Protein AF-A0ABD5RM15-F1 (afdb_monomer)

Nearest PDB structures (foldseek):
  8dt0-assembly2_B  TM=2.861E-01  e=4.313E+00  synthetic construct

pLDDT: mean 81.37, std 19.87, range [34.97, 98.38]

Mean predicted aligned error: 10.85 Å

Solvent-accessible surface area (backbone atoms only — not comparable to full-atom values): 10659 Å² total; per-residue (Å²): 139,88,80,87,79,80,81,80,77,78,72,73,65,77,71,84,69,69,77,78,75,53,67,76,65,84,48,64,54,32,49,52,53,50,48,52,53,48,51,54,49,49,65,66,28,46,66,57,48,24,54,50,50,15,62,77,67,74,47,56,45,67,59,42,45,49,53,52,51,54,51,51,52,50,52,51,51,53,49,51,52,51,51,51,51,51,52,37,27,45,74,64,53,70,93,62,83,74,78,82,68,84,77,75,89,63,67,80,81,63,44,62,59,52,28,50,51,42,22,50,54,18,40,51,50,16,62,72,28,40,65,59,22,50,52,40,59,45,60,42,46,58,36,65,77,50,81,36,78,87,78,59,59,64,68,50,50,50,46,28,50,51,20,54,52,22,37,52,48,10,34,53,23,44,20,48,52,54,48,53,52,51,42,55,64,72,73,110

Structure (mmCIF, N/CA/C/O backbone):
data_AF-A0ABD5RM15-F1
#
_entry.id   AF-A0ABD5RM15-F1
#
loop_
_atom_site.group_PDB
_atom_site.id
_atom_site.type_symbol
_atom_site.label_atom_id
_atom_site.label_alt_id
_atom_site.label_comp_id
_atom_site.label_asym_id
_atom_site.label_entity_id
_atom_site.label_seq_id
_atom_site.pdbx_PDB_ins_code
_atom_site.Cartn_x
_atom_site.Cartn_y
_atom_site.Cartn_z
_atom_site.occupancy
_atom_site.B_iso_or_equiv
_atom_site.auth_seq_id
_atom_site.auth_comp_id
_atom_site.auth_asym_id
_atom_site.auth_atom_id
_atom_site.pdbx_PDB_model_num
ATOM 1 N N . MET A 1 1 ? 66.263 -33.902 -18.380 1.00 39.81 1 MET A N 1
ATOM 2 C CA . MET A 1 1 ? 66.044 -32.845 -19.388 1.00 39.81 1 MET A CA 1
ATOM 3 C C . MET A 1 1 ? 64.570 -32.514 -19.379 1.00 39.81 1 MET A C 1
ATOM 5 O O . MET A 1 1 ? 63.750 -33.357 -19.712 1.00 39.81 1 MET A O 1
ATOM 9 N N . SER A 1 2 ? 64.274 -31.339 -18.843 1.00 37.41 2 SER A N 1
ATOM 10 C CA . SER A 1 2 ? 62.945 -30.809 -18.571 1.00 37.41 2 SER A CA 1
ATOM 11 C C . SER A 1 2 ? 62.381 -30.121 -19.810 1.00 37.41 2 SER A C 1
ATOM 13 O O . SER A 1 2 ? 63.119 -29.412 -20.487 1.00 37.41 2 SER A O 1
ATOM 15 N N . ALA A 1 3 ? 61.078 -30.248 -20.042 1.00 38.16 3 ALA A N 1
ATOM 16 C CA . ALA A 1 3 ? 60.304 -29.241 -20.761 1.00 38.16 3 ALA A CA 1
ATOM 17 C C . ALA A 1 3 ? 58.845 -29.307 -20.294 1.00 38.16 3 ALA A C 1
ATOM 19 O O . ALA A 1 3 ? 58.037 -30.090 -20.785 1.00 38.16 3 ALA A O 1
ATOM 20 N N . HIS A 1 4 ? 58.547 -28.480 -19.292 1.00 40.62 4 HIS A N 1
ATOM 21 C CA . HIS A 1 4 ? 57.205 -28.011 -18.988 1.00 40.62 4 HIS A CA 1
ATOM 22 C C . HIS A 1 4 ? 56.692 -27.192 -20.177 1.00 40.62 4 HIS A C 1
ATOM 24 O O . HIS A 1 4 ? 57.286 -26.171 -20.513 1.00 40.62 4 HIS A O 1
ATOM 30 N N . ALA A 1 5 ? 55.570 -27.593 -20.767 1.00 46.00 5 ALA A N 1
ATOM 31 C CA . ALA A 1 5 ? 54.744 -26.702 -21.572 1.00 46.00 5 ALA A CA 1
ATOM 32 C C . ALA A 1 5 ? 53.448 -26.475 -20.794 1.00 46.00 5 ALA A C 1
ATOM 34 O O . ALA A 1 5 ? 52.523 -27.285 -20.828 1.00 46.00 5 ALA A O 1
ATOM 35 N N . GLY A 1 6 ? 53.450 -25.403 -20.001 1.00 34.97 6 GLY A N 1
ATOM 36 C CA . GLY A 1 6 ? 52.277 -24.914 -19.296 1.00 34.97 6 GLY A CA 1
ATOM 37 C C . GLY A 1 6 ? 51.206 -24.530 -20.306 1.00 34.97 6 GLY A C 1
ATOM 38 O O . GLY A 1 6 ? 51.392 -23.621 -21.113 1.00 34.97 6 GLY A O 1
ATOM 39 N N . HIS A 1 7 ? 50.086 -25.241 -20.258 1.00 38.50 7 HIS A N 1
ATOM 40 C CA . HIS A 1 7 ? 48.876 -24.861 -20.958 1.00 38.50 7 HIS A CA 1
ATOM 41 C C . HIS A 1 7 ? 48.302 -23.646 -20.221 1.00 38.50 7 HIS A C 1
ATOM 43 O O . HIS A 1 7 ? 47.618 -23.777 -19.207 1.00 38.50 7 HIS A O 1
ATOM 49 N N . GLY A 1 8 ? 48.676 -22.454 -20.688 1.00 37.12 8 GLY A N 1
ATOM 50 C CA . GLY A 1 8 ? 48.069 -21.197 -20.280 1.00 37.12 8 GLY A CA 1
ATOM 51 C C . GLY A 1 8 ? 46.605 -21.200 -20.691 1.00 37.12 8 GLY A C 1
ATOM 52 O O . GLY A 1 8 ? 46.261 -20.819 -21.806 1.00 37.12 8 GLY A O 1
ATOM 53 N N . LEU A 1 9 ? 45.743 -21.674 -19.794 1.00 41.94 9 LEU A N 1
ATOM 54 C CA . LEU A 1 9 ? 44.336 -21.323 -19.802 1.00 41.94 9 LEU A CA 1
ATOM 55 C C . LEU A 1 9 ? 44.264 -19.858 -19.376 1.00 41.94 9 LEU A C 1
ATOM 57 O O . LEU A 1 9 ? 44.064 -19.548 -18.202 1.00 41.94 9 LEU A O 1
ATOM 61 N N . ASP A 1 10 ? 44.426 -18.963 -20.350 1.00 41.53 10 ASP A N 1
ATOM 62 C CA . ASP A 1 10 ? 43.883 -17.612 -20.280 1.00 41.53 10 ASP A CA 1
ATOM 63 C C . ASP A 1 10 ? 42.359 -17.745 -20.248 1.00 41.53 10 ASP A C 1
ATOM 65 O O . ASP A 1 10 ? 41.638 -17.515 -21.223 1.00 41.53 10 ASP A O 1
ATOM 69 N N . ALA A 1 11 ? 41.852 -18.140 -19.082 1.00 44.19 11 ALA A N 1
ATOM 70 C CA . ALA A 1 11 ? 40.529 -17.777 -18.651 1.00 44.19 11 ALA A CA 1
ATOM 71 C C . ALA A 1 11 ? 40.532 -16.249 -18.585 1.00 44.19 11 ALA A C 1
ATOM 73 O O . ALA A 1 11 ? 40.787 -15.649 -17.541 1.00 44.19 11 ALA A O 1
ATOM 74 N N . ARG A 1 12 ? 40.240 -15.609 -19.722 1.00 38.56 12 ARG A N 1
ATOM 75 C CA . ARG A 1 12 ? 39.579 -14.312 -19.708 1.00 38.56 12 ARG A CA 1
ATOM 76 C C . ARG A 1 12 ? 38.306 -14.528 -18.906 1.00 38.56 12 ARG A C 1
ATOM 78 O O . ARG A 1 12 ? 37.270 -14.910 -19.444 1.00 38.56 12 ARG A O 1
ATOM 85 N N . GLN A 1 13 ? 38.415 -14.314 -17.596 1.00 39.31 13 GLN A N 1
ATOM 86 C CA . GLN A 1 13 ? 37.298 -13.876 -16.791 1.00 39.31 13 GLN A CA 1
ATOM 87 C C . GLN A 1 13 ? 36.609 -12.802 -17.632 1.00 39.31 13 GLN A C 1
ATOM 89 O O . GLN A 1 13 ? 37.291 -11.855 -18.044 1.00 39.31 13 GLN A O 1
ATOM 94 N N . PRO A 1 14 ? 35.314 -12.940 -17.957 1.00 38.84 14 PRO A N 1
ATOM 95 C CA . PRO A 1 14 ? 34.570 -11.782 -18.390 1.00 38.84 14 PRO A CA 1
ATOM 96 C C . PRO A 1 14 ? 34.727 -10.798 -17.240 1.00 38.84 14 PRO A C 1
ATOM 98 O O . PRO A 1 14 ? 34.191 -11.000 -16.149 1.00 38.84 14 PRO A O 1
ATOM 101 N N . THR A 1 15 ? 35.565 -9.784 -17.453 1.00 38.19 15 THR A N 1
ATOM 102 C CA . THR A 1 15 ? 35.575 -8.605 -16.613 1.00 38.19 15 THR A CA 1
ATOM 103 C C . THR A 1 15 ? 34.115 -8.229 -16.492 1.00 38.19 15 THR A C 1
ATOM 105 O O . THR A 1 15 ? 33.405 -8.142 -17.500 1.00 38.19 15 THR A O 1
ATOM 108 N N . ALA A 1 16 ? 33.645 -8.147 -15.249 1.00 37.53 16 ALA A N 1
ATOM 109 C CA . ALA A 1 16 ? 32.347 -7.611 -14.907 1.00 37.53 16 ALA A CA 1
ATOM 110 C C . ALA A 1 16 ? 32.314 -6.179 -15.450 1.00 37.53 16 ALA A C 1
ATOM 112 O O . ALA A 1 16 ? 32.645 -5.214 -14.766 1.00 37.53 16 ALA A O 1
ATOM 113 N N . THR A 1 17 ? 32.028 -6.067 -16.742 1.00 38.41 17 THR A N 1
ATOM 114 C CA . THR A 1 17 ? 31.777 -4.830 -17.444 1.00 38.41 17 THR A CA 1
ATOM 115 C C . THR A 1 17 ? 30.568 -4.270 -16.733 1.00 38.41 17 THR A C 1
ATOM 117 O O . THR A 1 17 ? 29.529 -4.926 -16.628 1.00 38.41 17 THR A O 1
ATOM 120 N N . GLY A 1 18 ? 30.805 -3.132 -16.076 1.00 36.44 18 GLY A N 1
ATOM 121 C CA . GLY A 1 18 ? 29.869 -2.508 -15.162 1.00 36.44 18 GLY A CA 1
ATOM 122 C C . GLY A 1 18 ? 28.475 -2.541 -15.756 1.00 36.44 18 GLY A C 1
ATOM 123 O O . GLY A 1 18 ? 28.306 -2.201 -16.927 1.00 36.44 18 GLY A O 1
ATOM 124 N N . GLY A 1 19 ? 27.509 -3.010 -14.960 1.00 38.97 19 G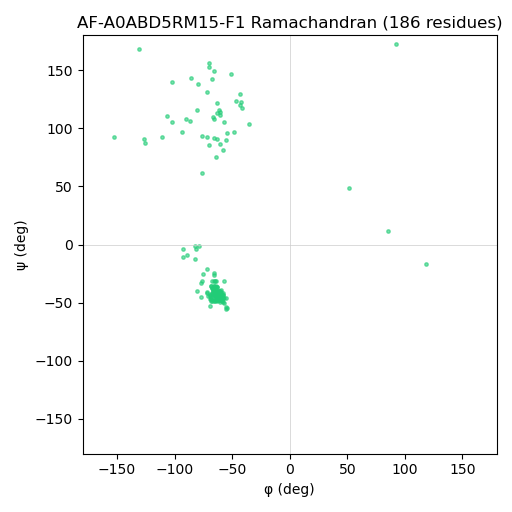LY A N 1
ATOM 125 C CA . GLY A 1 19 ? 26.114 -3.061 -15.373 1.00 38.97 19 GLY A CA 1
ATOM 126 C C . GLY A 1 19 ? 25.774 -1.756 -16.075 1.00 38.97 19 GLY A C 1
ATOM 127 O O . GLY A 1 19 ? 25.993 -0.692 -15.498 1.00 38.97 19 GLY A O 1
ATOM 128 N N . GLU A 1 2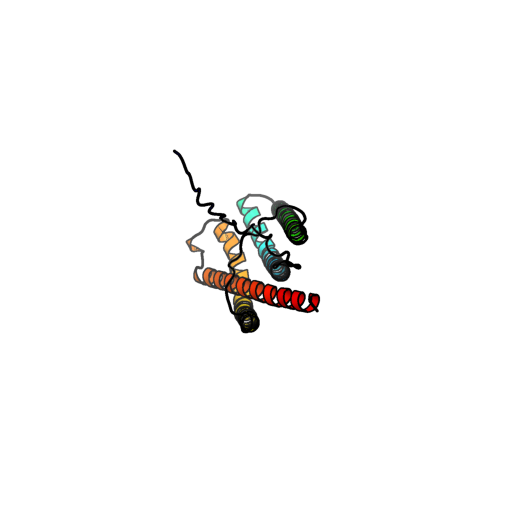0 ? 25.373 -1.862 -17.344 1.00 52.12 20 GLU A N 1
ATOM 129 C CA . GLU A 1 20 ? 25.152 -0.719 -18.225 1.00 52.12 20 GLU A CA 1
ATOM 130 C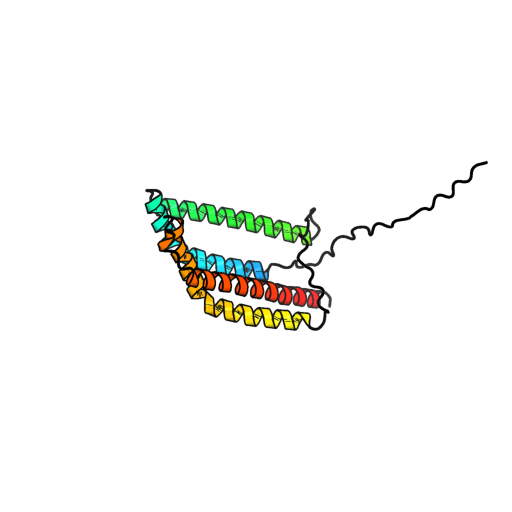 C . GLU A 1 20 ? 24.441 0.391 -17.453 1.00 52.12 20 GLU A C 1
ATOM 132 O O . GLU A 1 20 ? 23.339 0.194 -16.929 1.00 52.12 20 GLU A O 1
ATOM 137 N N . ARG A 1 21 ? 25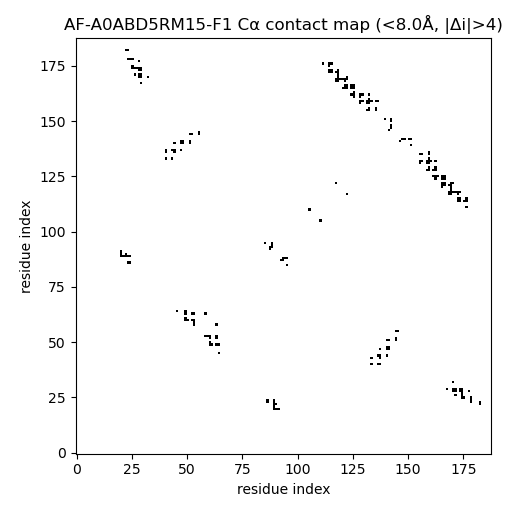.114 1.537 -17.328 1.00 56.31 21 ARG A N 1
ATOM 138 C CA . ARG A 1 21 ? 24.586 2.722 -16.656 1.00 56.31 21 ARG A CA 1
ATOM 139 C C . ARG A 1 21 ? 23.402 3.221 -17.482 1.00 56.31 21 ARG A C 1
ATOM 141 O O . ARG A 1 21 ? 23.582 3.947 -18.451 1.00 56.31 21 ARG A O 1
ATOM 148 N N . ARG A 1 22 ? 22.196 2.756 -17.157 1.00 61.72 22 ARG A N 1
ATOM 149 C CA . ARG A 1 22 ? 20.959 3.123 -17.856 1.00 61.72 22 ARG A CA 1
ATOM 150 C C . ARG A 1 22 ? 20.209 4.153 -17.026 1.00 61.72 22 ARG A C 1
ATOM 152 O O . ARG A 1 22 ? 19.612 3.816 -16.005 1.00 61.72 22 ARG A O 1
ATOM 159 N N . PHE A 1 23 ? 20.253 5.397 -17.487 1.00 60.91 23 PHE A N 1
ATOM 160 C CA . PHE A 1 23 ? 19.500 6.511 -16.927 1.00 60.91 23 PHE A CA 1
ATOM 161 C C . PHE A 1 23 ? 18.271 6.811 -17.806 1.00 60.91 23 PHE A C 1
ATOM 163 O O . PHE A 1 23 ? 18.397 6.751 -19.029 1.00 60.91 23 PHE A O 1
ATOM 170 N N . PRO A 1 24 ? 17.100 7.129 -17.224 1.00 62.22 24 PRO A N 1
ATOM 171 C CA . PRO A 1 24 ? 16.769 7.042 -15.799 1.00 62.22 24 PRO A CA 1
ATOM 172 C C . PRO A 1 24 ? 16.650 5.586 -15.322 1.00 62.22 24 PRO A C 1
ATOM 174 O O . PRO A 1 24 ? 16.415 4.672 -16.118 1.00 62.22 24 PRO A O 1
ATOM 177 N N . ALA A 1 25 ? 16.844 5.350 -14.021 1.00 73.69 25 ALA A N 1
ATOM 178 C CA . ALA A 1 25 ? 16.619 4.037 -13.414 1.00 73.69 2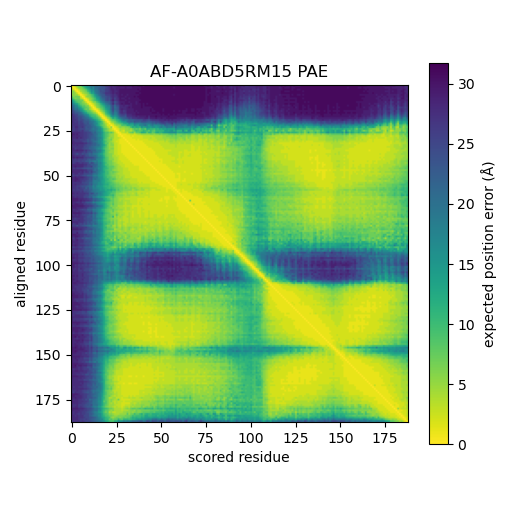5 ALA A CA 1
ATOM 179 C C . ALA A 1 25 ? 15.115 3.700 -13.371 1.00 73.69 25 ALA A C 1
ATOM 181 O O . ALA A 1 25 ? 14.285 4.603 -13.297 1.00 73.69 25 ALA A O 1
ATOM 182 N N . TYR A 1 26 ? 14.768 2.408 -13.391 1.00 74.00 26 TYR A N 1
ATOM 183 C CA . TYR A 1 26 ? 13.387 1.964 -13.142 1.00 74.00 26 TYR A CA 1
ATOM 184 C C . TYR A 1 26 ? 12.967 2.272 -11.697 1.00 74.00 26 TYR A C 1
ATOM 186 O O . TYR A 1 26 ? 13.802 2.225 -10.788 1.00 74.00 26 TYR A O 1
ATOM 194 N N . GLY A 1 27 ? 11.679 2.527 -11.482 1.00 76.50 27 GLY A N 1
ATOM 195 C CA . GLY A 1 27 ? 11.067 2.786 -10.182 1.00 76.50 27 GLY A CA 1
ATOM 196 C C . GLY A 1 27 ? 10.406 4.156 -9.954 1.00 76.50 27 GLY A C 1
ATOM 197 O O . GLY A 1 27 ? 9.647 4.230 -8.990 1.00 76.50 27 GLY A O 1
ATOM 198 N N . PRO A 1 28 ? 10.632 5.240 -10.731 1.00 82.25 28 PRO A N 1
ATOM 199 C CA . PRO A 1 28 ? 9.980 6.523 -10.464 1.00 82.25 28 PRO A CA 1
ATOM 200 C C . PRO A 1 28 ? 8.449 6.469 -10.499 1.00 82.25 28 PRO A C 1
ATOM 202 O O . PRO A 1 28 ? 7.804 7.025 -9.612 1.00 82.25 28 PRO A O 1
ATOM 205 N N . VAL A 1 29 ? 7.860 5.793 -11.490 1.00 84.19 29 VAL A N 1
ATOM 206 C CA . VAL A 1 29 ? 6.395 5.725 -11.635 1.00 84.19 29 VAL A CA 1
ATOM 207 C C . VAL A 1 29 ? 5.805 4.858 -10.532 1.00 84.19 29 VAL A C 1
ATOM 209 O O . VAL A 1 29 ? 4.836 5.249 -9.884 1.00 84.19 29 VAL A O 1
ATOM 212 N N . ASP A 1 30 ? 6.440 3.715 -10.276 1.00 83.56 30 ASP A N 1
ATOM 213 C CA . ASP A 1 30 ? 6.075 2.808 -9.188 1.00 83.56 30 ASP A CA 1
ATOM 214 C C . ASP A 1 30 ? 6.126 3.515 -7.821 1.00 83.56 30 ASP A C 1
ATOM 216 O O . ASP A 1 30 ? 5.204 3.394 -7.018 1.00 83.56 30 ASP A O 1
ATOM 220 N N . ALA A 1 31 ? 7.147 4.347 -7.584 1.00 86.12 31 ALA A N 1
ATOM 221 C CA . ALA A 1 31 ? 7.278 5.127 -6.356 1.00 86.12 31 ALA A CA 1
ATOM 222 C C . ALA A 1 31 ? 6.168 6.176 -6.196 1.00 86.12 31 ALA A C 1
ATOM 224 O O . ALA A 1 31 ? 5.632 6.326 -5.098 1.00 86.12 31 ALA A O 1
ATOM 225 N N . VAL A 1 32 ? 5.805 6.889 -7.268 1.00 90.06 32 VAL A N 1
ATOM 226 C CA . VAL A 1 32 ? 4.717 7.881 -7.228 1.00 90.06 32 VAL A CA 1
ATOM 227 C C . VAL A 1 32 ? 3.380 7.199 -6.956 1.00 90.06 32 VAL A C 1
ATOM 229 O O . VAL A 1 32 ? 2.657 7.615 -6.053 1.00 90.06 32 VAL A O 1
ATOM 232 N N . LEU A 1 33 ? 3.062 6.129 -7.690 1.00 91.56 33 LEU A N 1
ATOM 233 C CA . LEU A 1 33 ? 1.819 5.385 -7.491 1.00 91.56 33 LEU A CA 1
ATOM 234 C C . LEU A 1 33 ? 1.754 4.775 -6.088 1.00 91.56 33 LEU A C 1
ATOM 236 O O . LEU A 1 33 ? 0.736 4.904 -5.409 1.00 91.56 33 LEU A O 1
ATOM 240 N N . GLY A 1 34 ? 2.846 4.161 -5.629 1.00 92.06 34 GLY A N 1
ATOM 241 C CA . GLY A 1 34 ? 2.951 3.610 -4.281 1.00 92.06 34 GLY A CA 1
ATOM 242 C C . GLY A 1 34 ? 2.770 4.675 -3.198 1.00 92.06 34 GLY A C 1
ATOM 243 O O . GLY A 1 34 ? 2.063 4.432 -2.223 1.00 92.06 34 GLY A O 1
ATOM 244 N N . TYR A 1 35 ? 3.333 5.873 -3.386 1.00 91.19 35 TYR A N 1
ATOM 245 C CA . TYR A 1 35 ? 3.132 6.996 -2.467 1.00 91.19 35 TYR A CA 1
ATOM 246 C C . TYR A 1 35 ? 1.672 7.459 -2.427 1.00 91.19 35 TYR A C 1
ATOM 248 O O . TYR A 1 35 ? 1.140 7.693 -1.345 1.00 91.19 35 TYR A O 1
ATOM 256 N N . VAL A 1 36 ? 1.003 7.558 -3.580 1.00 95.44 36 VAL A N 1
ATOM 257 C CA . VAL A 1 36 ? -0.423 7.920 -3.642 1.00 95.44 36 VAL A CA 1
ATOM 258 C C . VAL A 1 36 ? -1.277 6.886 -2.908 1.00 95.44 36 VAL A C 1
ATOM 260 O O . VAL A 1 36 ? -2.104 7.260 -2.077 1.00 95.44 36 VAL A O 1
ATOM 263 N N . LEU A 1 37 ? -1.049 5.593 -3.157 1.00 95.94 37 LEU A N 1
ATOM 264 C CA . LEU A 1 37 ? -1.754 4.517 -2.458 1.00 95.94 37 LEU A CA 1
ATOM 265 C C . LEU A 1 37 ? -1.521 4.592 -0.944 1.00 95.94 37 LEU A C 1
ATOM 267 O O . LEU A 1 37 ? -2.472 4.565 -0.164 1.00 95.94 37 LEU A O 1
ATOM 271 N N . PHE A 1 38 ? -0.260 4.735 -0.535 1.00 94.50 38 PHE A N 1
ATOM 272 C CA . PHE A 1 38 ? 0.120 4.888 0.864 1.00 94.50 38 PHE A CA 1
ATOM 273 C C . PHE A 1 38 ? -0.576 6.083 1.515 1.00 94.50 38 PHE A C 1
ATOM 275 O O . PHE A 1 38 ? -1.137 5.939 2.598 1.00 94.50 38 PHE A O 1
ATOM 282 N N . TYR A 1 39 ? -0.589 7.237 0.846 1.00 94.94 39 TYR A N 1
ATOM 283 C CA . TYR A 1 39 ? -1.262 8.436 1.331 1.00 94.94 39 TYR A CA 1
ATOM 284 C C . TYR A 1 39 ? -2.745 8.164 1.594 1.00 94.94 39 TYR A C 1
ATOM 286 O O . TYR A 1 39 ? -3.219 8.419 2.699 1.00 94.94 39 TYR A O 1
ATOM 294 N N . VAL A 1 40 ? -3.459 7.570 0.632 1.00 97.00 40 VAL A N 1
ATOM 295 C CA . VAL A 1 40 ? -4.891 7.275 0.793 1.00 97.00 40 VAL A CA 1
ATOM 296 C C . VAL A 1 40 ? -5.144 6.298 1.943 1.00 97.00 40 VAL A C 1
ATOM 298 O O . VAL A 1 40 ? -6.022 6.549 2.774 1.00 97.00 40 VAL A O 1
ATOM 301 N N . VAL A 1 41 ? -4.364 5.215 2.026 1.00 96.38 41 VAL A N 1
ATOM 302 C CA . VAL A 1 41 ? -4.486 4.223 3.104 1.00 96.38 41 VAL A CA 1
ATOM 303 C C . VAL A 1 41 ? -4.225 4.873 4.459 1.00 96.38 41 VAL A C 1
ATOM 305 O O . VAL A 1 41 ? -5.039 4.723 5.363 1.00 96.38 41 VAL A O 1
ATOM 308 N N . VAL A 1 42 ? -3.147 5.649 4.605 1.00 96.25 42 VAL A N 1
ATOM 309 C CA . VAL A 1 42 ? -2.814 6.343 5.859 1.00 96.25 42 VAL A CA 1
ATOM 310 C C . VAL A 1 42 ? -3.912 7.327 6.246 1.00 96.25 42 VAL A C 1
ATOM 312 O O . VAL A 1 42 ? -4.341 7.328 7.400 1.00 96.25 42 VAL A O 1
ATOM 315 N N . THR A 1 43 ? -4.411 8.136 5.309 1.00 97.00 43 THR A N 1
ATOM 316 C CA . THR A 1 43 ? -5.488 9.095 5.584 1.00 97.00 43 THR A CA 1
ATOM 317 C C . THR A 1 43 ? -6.738 8.402 6.119 1.00 97.00 43 THR A C 1
ATOM 319 O O . THR A 1 43 ? -7.317 8.868 7.099 1.00 97.00 43 THR A O 1
ATOM 322 N N . ARG A 1 44 ? -7.130 7.268 5.531 1.00 97.19 44 ARG A N 1
ATOM 323 C CA . ARG A 1 44 ? -8.313 6.508 5.965 1.00 97.19 44 ARG A CA 1
ATOM 324 C C . ARG A 1 44 ? -8.074 5.687 7.235 1.00 97.19 44 ARG A C 1
ATOM 326 O O . ARG A 1 44 ? -8.979 5.554 8.051 1.00 97.19 44 ARG A O 1
ATOM 333 N N . ALA A 1 45 ? -6.862 5.178 7.434 1.00 97.12 45 ALA A N 1
ATOM 334 C CA . ALA A 1 45 ? -6.484 4.383 8.599 1.00 97.12 45 ALA A CA 1
ATOM 335 C C . ALA A 1 45 ? -6.263 5.225 9.861 1.00 97.12 45 ALA A C 1
ATOM 337 O O . ALA A 1 45 ? -6.520 4.744 10.963 1.00 97.12 45 ALA A O 1
ATOM 338 N N . THR A 1 46 ? -5.796 6.471 9.729 1.00 96.38 46 THR A N 1
ATOM 339 C CA . THR A 1 46 ? -5.380 7.308 10.871 1.00 96.38 46 THR A CA 1
ATOM 340 C C . THR A 1 46 ? -6.468 7.476 11.944 1.00 96.38 46 THR A C 1
ATOM 342 O O . THR A 1 46 ? -6.146 7.294 13.123 1.00 96.38 46 THR A O 1
ATOM 345 N N . PRO A 1 47 ? -7.746 7.769 11.619 1.00 96.94 47 PRO A N 1
ATOM 346 C CA . PRO A 1 47 ? -8.795 7.886 12.634 1.00 96.94 47 PRO A CA 1
ATOM 347 C C . PRO A 1 47 ? -8.986 6.596 13.444 1.00 96.94 47 PRO A C 1
ATOM 349 O O . PRO A 1 47 ? -9.040 6.640 14.672 1.00 96.94 47 PRO A O 1
ATOM 352 N N . THR A 1 48 ? -9.018 5.445 12.767 1.00 97.19 48 THR A N 1
ATOM 353 C CA . THR A 1 48 ? -9.179 4.127 13.397 1.00 97.19 48 THR A CA 1
ATOM 354 C C . THR A 1 48 ? -7.947 3.749 14.213 1.00 97.19 48 THR A C 1
ATOM 356 O O . THR A 1 48 ? -8.071 3.392 15.382 1.00 97.19 48 THR A O 1
ATOM 359 N N . ALA A 1 49 ? -6.748 3.893 13.641 1.00 95.88 49 ALA A N 1
ATOM 360 C CA . ALA A 1 49 ? -5.485 3.590 14.309 1.00 95.88 49 ALA A CA 1
ATOM 361 C C . ALA A 1 49 ? -5.307 4.408 15.587 1.00 95.88 49 ALA A C 1
ATOM 363 O O . ALA A 1 49 ? -5.029 3.845 16.642 1.00 95.88 49 ALA A O 1
ATOM 364 N N . THR A 1 50 ? -5.510 5.725 15.516 1.00 97.19 50 THR A N 1
ATOM 365 C CA . THR A 1 50 ? -5.355 6.598 16.687 1.00 97.19 50 THR A CA 1
ATOM 366 C C . THR A 1 50 ? -6.394 6.309 17.762 1.00 97.19 50 THR A C 1
ATOM 368 O O . THR A 1 50 ? -6.055 6.366 18.939 1.00 97.19 50 THR A O 1
ATOM 371 N N . ALA A 1 51 ? -7.631 5.966 17.391 1.00 97.06 51 ALA A N 1
ATOM 372 C CA . ALA A 1 51 ? -8.666 5.596 18.350 1.00 97.06 51 ALA A CA 1
ATOM 373 C C . ALA A 1 51 ? -8.359 4.268 19.058 1.00 97.06 51 ALA A C 1
ATOM 375 O O . ALA A 1 51 ? -8.422 4.214 20.283 1.00 97.06 51 ALA A O 1
ATOM 376 N N . VAL A 1 52 ? -8.007 3.225 18.301 1.00 96.62 52 VAL A N 1
ATOM 377 C CA . VAL A 1 52 ? -7.739 1.880 18.835 1.00 96.62 52 VAL A CA 1
ATOM 378 C C . VAL A 1 52 ? -6.463 1.859 19.671 1.00 96.62 52 VAL A C 1
ATOM 380 O O . VAL A 1 52 ? -6.466 1.333 20.778 1.00 96.62 52 VAL A O 1
ATOM 383 N N . LEU A 1 53 ? -5.373 2.445 19.174 1.00 95.06 53 LEU A N 1
ATOM 384 C CA . LEU A 1 53 ? -4.097 2.450 19.892 1.00 95.06 53 LEU A CA 1
ATOM 385 C C . LEU A 1 53 ? -4.152 3.305 21.159 1.00 95.06 53 LEU A C 1
ATOM 387 O O . LEU A 1 53 ? -3.540 2.930 22.149 1.00 95.06 53 LEU A O 1
ATOM 391 N N . ALA A 1 54 ? -4.878 4.427 21.147 1.00 96.94 54 ALA A N 1
ATOM 392 C CA . ALA A 1 54 ? -5.056 5.246 22.347 1.00 96.94 54 ALA A CA 1
ATOM 393 C C . ALA A 1 54 ? -5.754 4.466 23.464 1.00 96.94 54 ALA A C 1
ATOM 395 O O . ALA A 1 54 ? -5.354 4.568 24.617 1.00 96.94 54 ALA A O 1
ATOM 396 N N . ASP A 1 55 ? -6.756 3.666 23.101 1.00 96.50 55 ASP A N 1
ATOM 397 C CA . ASP A 1 55 ? -7.477 2.804 24.032 1.00 96.50 55 ASP A CA 1
ATOM 398 C C . ASP A 1 55 ? -6.602 1.649 24.549 1.00 96.50 55 ASP A C 1
ATOM 400 O O . ASP A 1 55 ? -6.506 1.444 25.753 1.00 96.50 55 ASP A O 1
ATOM 404 N N . VAL A 1 56 ? -5.891 0.945 23.661 1.00 95.44 56 VAL A N 1
ATOM 405 C CA . VAL A 1 56 ? -5.024 -0.188 24.044 1.00 95.44 56 VAL A CA 1
ATOM 406 C C . VAL A 1 56 ? -3.837 0.247 24.911 1.00 95.44 56 VAL A C 1
ATOM 408 O O . VAL A 1 56 ? -3.411 -0.500 25.788 1.00 95.44 56 VAL A O 1
ATOM 411 N N . LEU A 1 57 ? -3.282 1.433 24.657 1.00 94.44 57 LEU A N 1
ATOM 412 C CA . LEU A 1 57 ? -2.116 1.958 25.373 1.00 94.44 57 LEU A CA 1
ATOM 413 C C . LEU A 1 57 ? -2.484 2.834 26.580 1.00 94.44 57 LEU A C 1
ATOM 415 O O . LEU A 1 57 ? -1.574 3.274 27.277 1.00 94.44 57 LEU A O 1
ATOM 419 N N . ASP A 1 58 ? -3.774 3.101 26.807 1.00 96.31 58 ASP A N 1
ATOM 420 C CA . ASP A 1 58 ? -4.287 4.018 27.836 1.00 96.31 58 ASP A CA 1
ATOM 421 C C . ASP A 1 58 ? -3.623 5.413 27.795 1.00 96.31 58 ASP A C 1
ATOM 423 O O . ASP A 1 58 ? -3.142 5.962 28.787 1.00 96.31 58 ASP A O 1
ATOM 427 N N . VAL A 1 59 ? -3.551 5.998 26.594 1.00 97.00 59 VAL A N 1
ATOM 428 C CA . VAL A 1 59 ? -2.971 7.333 26.355 1.00 97.00 59 VAL A CA 1
ATOM 429 C C . VAL A 1 59 ? -3.900 8.209 25.518 1.00 97.00 59 VAL A C 1
ATOM 431 O O . VAL A 1 59 ? -4.863 7.754 24.905 1.00 97.00 59 VAL A O 1
ATOM 434 N N . SER A 1 60 ? -3.605 9.507 25.435 1.00 96.50 60 SER A N 1
ATOM 435 C CA . SER A 1 60 ? -4.392 10.417 24.603 1.00 96.50 60 SER A CA 1
ATOM 436 C C . SER A 1 60 ? -4.230 10.123 23.102 1.00 96.50 60 SER A C 1
ATOM 438 O O . SER A 1 60 ? -3.133 9.865 22.601 1.00 96.50 60 SER A O 1
ATOM 440 N N . ARG A 1 61 ? -5.323 10.259 22.334 1.00 95.62 61 ARG A N 1
ATOM 441 C CA . ARG A 1 61 ? -5.301 10.132 20.859 1.00 95.62 61 ARG A CA 1
ATOM 442 C C . ARG A 1 61 ? -4.326 11.100 20.191 1.00 95.62 61 ARG A C 1
ATOM 444 O O . ARG A 1 61 ? -3.757 10.768 19.156 1.00 95.62 61 ARG A O 1
ATOM 451 N N . SER A 1 62 ? -4.123 12.284 20.773 1.00 95.88 62 SER A N 1
ATOM 452 C CA . SER A 1 62 ? -3.167 13.270 20.264 1.00 95.88 62 SER A CA 1
ATOM 453 C C . SER A 1 62 ? -1.723 12.796 20.402 1.00 95.88 62 SER A C 1
ATOM 455 O O . SER A 1 62 ? -0.941 13.014 19.480 1.00 95.88 62 SER A O 1
ATOM 457 N N . LEU A 1 63 ? -1.372 12.105 21.495 1.00 97.19 63 LEU A N 1
ATOM 458 C CA . LEU A 1 63 ? -0.040 11.529 21.675 1.00 97.19 63 LEU A CA 1
ATOM 459 C C . LEU A 1 63 ? 0.219 10.410 20.660 1.00 97.19 63 LEU A C 1
ATOM 461 O O . LEU A 1 63 ? 1.276 10.390 20.034 1.00 97.19 63 LEU A O 1
ATOM 465 N N . VAL A 1 64 ? -0.766 9.533 20.433 1.00 97.06 64 VAL A N 1
ATOM 466 C CA . VAL A 1 64 ? -0.683 8.497 19.388 1.00 97.06 64 VAL A CA 1
ATOM 467 C C . VAL A 1 64 ? -0.563 9.125 18.003 1.00 97.06 64 VAL A C 1
ATOM 469 O O . VAL A 1 64 ? 0.288 8.718 17.218 1.00 97.06 64 VAL A O 1
ATOM 472 N N . GLY A 1 65 ? -1.381 10.138 17.706 1.00 96.12 65 GLY A N 1
ATOM 473 C CA . GLY A 1 65 ? -1.332 10.865 16.439 1.00 96.12 65 GLY A CA 1
ATOM 474 C C . GLY A 1 65 ? 0.024 11.531 16.200 1.00 96.12 65 GLY A C 1
ATOM 475 O O . GLY A 1 65 ? 0.571 11.422 15.106 1.00 96.12 65 GLY A O 1
ATOM 476 N N . LEU A 1 66 ? 0.606 12.152 17.231 1.00 97.06 66 LEU A N 1
ATOM 477 C CA . LEU A 1 66 ? 1.950 12.728 17.175 1.00 97.06 66 LEU A CA 1
ATOM 478 C C . LEU A 1 66 ? 3.012 11.650 16.930 1.00 97.06 66 LEU A C 1
ATOM 480 O O . LEU A 1 66 ? 3.855 11.817 16.051 1.00 97.06 66 LEU A O 1
ATOM 484 N N . GLY A 1 67 ? 2.963 10.541 17.672 1.00 96.56 67 GLY A N 1
ATOM 485 C CA . GLY A 1 67 ? 3.891 9.422 17.503 1.00 96.56 67 GLY A CA 1
ATOM 486 C C . GLY A 1 67 ? 3.824 8.823 16.098 1.00 96.56 67 GLY A C 1
ATOM 487 O O . GLY A 1 67 ? 4.857 8.634 15.457 1.00 96.56 67 GLY A O 1
ATOM 488 N N . LEU A 1 68 ? 2.610 8.609 15.582 1.00 95.88 68 LEU A N 1
ATOM 489 C CA . LEU A 1 68 ? 2.381 8.134 14.221 1.00 95.88 68 LEU A CA 1
ATOM 490 C C . LEU A 1 68 ? 2.925 9.129 13.190 1.00 95.88 68 LEU A C 1
ATOM 492 O O . LEU A 1 68 ? 3.630 8.726 12.271 1.00 95.88 68 LEU A O 1
ATOM 496 N N . ALA A 1 69 ? 2.667 10.428 13.359 1.00 96.38 69 ALA A N 1
ATOM 497 C CA . ALA A 1 69 ? 3.188 11.453 12.460 1.00 96.38 69 ALA A CA 1
ATOM 498 C C . ALA A 1 69 ? 4.724 11.463 12.433 1.00 96.38 69 ALA A C 1
ATOM 500 O O . ALA A 1 69 ? 5.313 11.450 11.354 1.00 96.38 69 ALA A O 1
ATOM 501 N N . LEU A 1 70 ? 5.379 11.438 13.598 1.00 97.81 70 LEU A N 1
ATOM 502 C CA . LEU A 1 70 ? 6.842 11.387 13.699 1.00 97.81 70 LEU A CA 1
ATOM 503 C C . LEU A 1 70 ? 7.414 10.124 13.044 1.00 97.81 70 LEU A C 1
ATOM 505 O O . LEU A 1 70 ? 8.399 10.204 12.309 1.00 97.81 70 LEU A O 1
ATOM 509 N N . PHE A 1 71 ? 6.774 8.974 13.260 1.00 96.00 71 PHE A N 1
ATOM 510 C CA . PHE A 1 71 ? 7.162 7.714 12.633 1.00 96.00 71 PHE A CA 1
ATOM 511 C C . PHE A 1 71 ? 7.049 7.776 11.103 1.00 96.00 71 PHE A C 1
ATOM 513 O O . PHE A 1 71 ? 7.990 7.411 10.398 1.00 96.00 71 PHE A O 1
ATOM 520 N N . LEU A 1 72 ? 5.937 8.292 10.574 1.00 94.44 72 LEU A N 1
ATOM 521 C CA . LEU A 1 72 ? 5.730 8.427 9.129 1.00 94.44 72 LEU A CA 1
ATOM 522 C C . LEU A 1 72 ? 6.720 9.420 8.503 1.00 94.44 72 LEU A C 1
ATOM 524 O O . LEU A 1 72 ? 7.260 9.145 7.433 1.00 94.44 72 LEU A O 1
ATOM 528 N N . TRP A 1 73 ? 7.023 10.531 9.182 1.00 95.31 73 TRP A N 1
ATOM 529 C CA . TRP A 1 73 ? 8.064 11.475 8.758 1.00 95.31 73 TRP A CA 1
ATOM 530 C C . TRP A 1 73 ? 9.446 10.829 8.704 1.00 95.31 73 TRP A C 1
ATOM 532 O O . TRP A 1 73 ? 10.189 11.041 7.745 1.00 95.31 73 TRP A O 1
ATOM 542 N N . PHE A 1 74 ? 9.781 10.013 9.701 1.00 95.69 74 PHE A N 1
ATOM 543 C CA . PHE A 1 74 ? 11.031 9.264 9.716 1.00 95.69 74 PHE A CA 1
ATOM 544 C C . PHE A 1 74 ? 11.121 8.281 8.538 1.00 95.69 74 PHE A C 1
ATOM 546 O O . PHE A 1 74 ? 12.123 8.265 7.820 1.00 95.69 74 PHE A O 1
ATOM 553 N N . VAL A 1 75 ? 10.061 7.504 8.286 1.00 93.56 75 VAL A N 1
ATOM 554 C CA . VAL A 1 75 ? 9.996 6.568 7.150 1.00 93.56 75 VAL A CA 1
ATOM 555 C C . VAL A 1 75 ? 10.106 7.305 5.814 1.00 93.56 75 VAL A C 1
ATOM 557 O O . VAL A 1 75 ? 10.847 6.866 4.930 1.00 93.56 75 VAL A O 1
ATOM 560 N N . LEU A 1 76 ? 9.419 8.442 5.666 1.00 89.88 76 LEU A N 1
ATOM 561 C CA . LEU A 1 76 ? 9.492 9.278 4.469 1.00 89.88 76 LEU A CA 1
ATOM 562 C C . LEU A 1 76 ? 10.921 9.778 4.231 1.00 89.88 76 LEU A C 1
ATOM 564 O O . LEU A 1 76 ? 11.436 9.652 3.120 1.00 89.88 76 LEU A O 1
ATOM 568 N N . LEU A 1 77 ? 11.581 10.285 5.275 1.00 94.50 77 LEU A N 1
ATOM 569 C CA . LEU A 1 77 ? 12.962 10.755 5.204 1.00 94.50 77 LEU A CA 1
ATOM 570 C C . LEU A 1 77 ? 13.918 9.629 4.786 1.00 94.50 77 LEU A C 1
ATOM 572 O O . LEU A 1 77 ? 14.713 9.809 3.863 1.00 94.50 77 LEU A O 1
ATOM 576 N N . MET A 1 78 ? 13.809 8.452 5.408 1.00 93.31 78 MET A N 1
ATOM 577 C CA . MET A 1 78 ? 14.632 7.288 5.062 1.00 93.31 78 MET A CA 1
ATOM 578 C C . MET A 1 78 ? 14.403 6.825 3.622 1.00 93.31 78 MET A C 1
ATOM 580 O O . MET A 1 78 ? 15.359 6.515 2.908 1.00 93.31 78 MET A O 1
ATOM 584 N N . THR A 1 79 ? 13.150 6.832 3.169 1.00 87.25 79 THR A N 1
ATOM 585 C CA . THR A 1 79 ? 12.796 6.478 1.790 1.00 87.25 79 THR A CA 1
ATOM 586 C C . THR A 1 79 ? 13.381 7.483 0.802 1.00 87.25 79 THR A C 1
ATOM 588 O O . THR A 1 79 ? 13.969 7.081 -0.199 1.00 87.25 79 THR 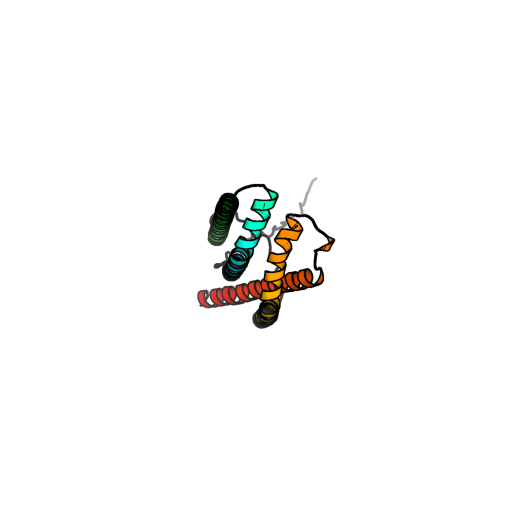A O 1
ATOM 591 N N . ALA A 1 80 ? 13.290 8.784 1.091 1.00 87.31 80 ALA A N 1
ATOM 592 C CA . ALA A 1 80 ? 13.863 9.829 0.249 1.00 87.31 80 ALA A CA 1
ATOM 593 C C . ALA A 1 80 ? 15.389 9.692 0.129 1.00 87.31 80 ALA A C 1
ATOM 595 O O . ALA A 1 80 ? 15.922 9.731 -0.980 1.00 87.31 80 ALA A O 1
ATOM 596 N N . ILE A 1 81 ? 16.086 9.452 1.245 1.00 88.88 81 ILE A N 1
ATOM 597 C CA . ILE A 1 81 ? 17.537 9.212 1.255 1.00 88.88 81 ILE A CA 1
ATOM 598 C C . ILE A 1 81 ? 17.885 7.997 0.388 1.00 88.88 81 ILE A C 1
ATOM 600 O O . ILE A 1 81 ? 18.804 8.059 -0.428 1.00 88.88 81 ILE A O 1
ATOM 604 N N . GLU A 1 82 ? 17.146 6.898 0.525 1.00 86.31 82 GLU A N 1
ATOM 605 C CA . GLU A 1 82 ? 17.377 5.685 -0.258 1.00 86.31 82 GLU A CA 1
ATOM 606 C C . GLU A 1 82 ? 17.148 5.911 -1.762 1.00 86.31 82 GLU A C 1
ATOM 608 O O . GLU A 1 82 ? 17.961 5.476 -2.579 1.00 86.31 82 GLU A O 1
ATOM 613 N N . GLN A 1 83 ? 16.101 6.648 -2.146 1.00 82.94 83 GLN A N 1
ATOM 614 C CA . GLN A 1 83 ? 15.859 7.003 -3.547 1.00 82.94 83 GLN A CA 1
ATOM 615 C C . GLN A 1 83 ? 16.979 7.886 -4.108 1.00 82.94 83 GLN A C 1
ATOM 617 O O . GLN A 1 83 ? 17.487 7.611 -5.194 1.00 82.94 83 GLN A O 1
ATOM 622 N N . VAL A 1 84 ? 17.435 8.892 -3.353 1.00 85.44 84 VAL A N 1
ATOM 623 C CA . VAL A 1 84 ? 18.574 9.738 -3.750 1.00 85.44 84 VAL A CA 1
ATOM 624 C C . VAL A 1 84 ? 19.828 8.890 -3.946 1.00 85.44 84 VAL A C 1
ATOM 626 O O . VAL A 1 84 ? 20.491 9.012 -4.974 1.00 85.44 84 VAL A O 1
ATOM 629 N N . ARG A 1 85 ? 20.132 7.971 -3.022 1.00 83.12 85 ARG A N 1
ATOM 630 C CA . ARG A 1 85 ? 21.281 7.063 -3.154 1.00 83.12 85 ARG A CA 1
ATOM 631 C C . ARG A 1 85 ? 21.183 6.180 -4.401 1.00 83.12 85 ARG A C 1
ATOM 633 O O . ARG A 1 85 ? 22.189 5.995 -5.081 1.00 83.12 85 ARG A O 1
ATOM 640 N N . ARG A 1 86 ? 19.989 5.678 -4.736 1.00 77.19 86 ARG A N 1
ATOM 641 C CA . ARG A 1 86 ? 19.750 4.892 -5.962 1.00 77.19 86 ARG A CA 1
ATOM 642 C C . ARG A 1 86 ? 19.976 5.711 -7.229 1.00 77.19 86 ARG A C 1
ATOM 644 O O . ARG A 1 86 ? 20.618 5.221 -8.155 1.00 77.19 86 ARG A O 1
ATOM 651 N N . GLN A 1 87 ? 19.493 6.952 -7.263 1.00 77.94 87 GLN A N 1
ATOM 652 C CA . GLN A 1 87 ? 19.685 7.848 -8.408 1.00 77.94 87 GLN A CA 1
ATOM 653 C C . GLN A 1 87 ? 21.156 8.254 -8.569 1.00 77.94 87 GLN A C 1
ATOM 655 O O . GLN A 1 87 ? 21.689 8.215 -9.675 1.00 77.94 87 GLN A O 1
ATOM 660 N N . LEU A 1 88 ? 21.846 8.552 -7.464 1.00 81.81 88 LEU A N 1
ATOM 661 C CA . LEU A 1 88 ? 23.289 8.803 -7.460 1.00 81.81 88 LEU A CA 1
ATOM 662 C C . LEU A 1 88 ? 24.075 7.587 -7.972 1.00 81.81 88 LEU A C 1
ATOM 664 O O . LEU A 1 88 ? 24.962 7.743 -8.809 1.00 81.81 88 LEU A O 1
ATOM 668 N N . GLY A 1 89 ? 23.697 6.375 -7.560 1.00 76.31 89 GLY A N 1
ATOM 669 C CA . GLY A 1 89 ? 24.274 5.137 -8.083 1.00 76.31 89 GLY A CA 1
ATOM 670 C C . GLY A 1 89 ? 24.066 4.968 -9.592 1.00 76.31 89 GLY A C 1
ATOM 671 O O . GLY A 1 89 ? 24.996 4.587 -10.301 1.00 76.31 89 GLY A O 1
ATOM 672 N N . ALA A 1 90 ? 22.884 5.317 -10.113 1.00 71.81 90 ALA A N 1
ATOM 673 C CA . ALA A 1 90 ? 22.610 5.304 -11.554 1.00 71.81 90 ALA A CA 1
ATOM 674 C C . ALA A 1 90 ? 23.462 6.326 -12.333 1.00 71.81 90 ALA A C 1
ATOM 676 O O . ALA A 1 90 ? 23.854 6.060 -13.469 1.00 71.81 90 ALA A O 1
ATOM 677 N N . LEU A 1 91 ? 23.809 7.452 -11.699 1.00 76.25 91 LEU A N 1
ATOM 678 C CA . LEU A 1 91 ? 24.749 8.455 -12.213 1.00 76.25 91 LEU A CA 1
ATOM 679 C C . LEU A 1 91 ? 26.229 8.054 -12.033 1.00 76.25 91 LEU A C 1
ATOM 681 O O . LEU A 1 91 ? 27.123 8.777 -12.465 1.00 76.25 91 LEU A O 1
ATOM 685 N N . GLY A 1 92 ? 26.508 6.892 -11.433 1.00 69.38 92 GLY A N 1
ATOM 686 C CA . GLY A 1 92 ? 27.861 6.376 -11.212 1.00 69.38 92 GLY A CA 1
ATOM 687 C C . GLY A 1 92 ? 28.544 6.885 -9.938 1.00 69.38 92 GLY A C 1
ATOM 688 O O . GLY A 1 92 ? 29.744 6.672 -9.773 1.00 69.38 92 GLY A O 1
ATOM 689 N N . VAL A 1 93 ? 27.805 7.537 -9.037 1.00 75.38 93 VAL A N 1
ATOM 690 C CA . VAL A 1 93 ? 28.304 8.003 -7.739 1.00 75.38 93 VAL A CA 1
ATOM 691 C C . VAL A 1 93 ? 28.098 6.904 -6.687 1.00 75.38 93 VAL A C 1
ATOM 693 O O . VAL A 1 93 ? 26.978 6.644 -6.248 1.00 75.38 93 VAL A O 1
ATOM 696 N N . GLY A 1 94 ? 29.198 6.275 -6.260 1.00 69.81 94 GLY A N 1
ATOM 697 C CA . GLY A 1 94 ? 29.224 5.234 -5.221 1.00 69.81 94 GLY A CA 1
ATOM 698 C C . GLY A 1 94 ? 29.100 3.792 -5.739 1.00 69.81 94 GLY A C 1
ATOM 699 O O . GLY A 1 94 ? 28.866 3.545 -6.919 1.00 69.81 94 GLY A O 1
ATOM 700 N N . VAL A 1 95 ? 29.280 2.816 -4.839 1.00 59.47 95 VAL A N 1
ATOM 701 C CA . VAL A 1 95 ? 29.117 1.380 -5.134 1.00 59.47 95 VAL A CA 1
ATOM 702 C C . VAL A 1 95 ? 27.695 0.979 -4.769 1.00 59.47 95 VAL A C 1
ATOM 704 O O . VAL A 1 95 ? 27.388 0.733 -3.604 1.00 59.47 95 VAL A O 1
ATOM 707 N N . TYR A 1 96 ? 26.814 0.950 -5.764 1.00 53.72 96 TYR A N 1
ATOM 708 C CA . TYR A 1 96 ? 25.448 0.476 -5.593 1.00 53.72 96 TYR A CA 1
ATOM 709 C C . TYR A 1 96 ? 25.316 -0.891 -6.259 1.00 53.72 96 TYR A C 1
ATOM 711 O O . TYR A 1 96 ? 25.382 -1.010 -7.484 1.00 53.72 96 TYR A O 1
ATOM 719 N N . SER A 1 97 ? 25.160 -1.942 -5.454 1.00 50.97 97 SER A N 1
ATOM 720 C CA . SER A 1 97 ? 24.752 -3.240 -5.972 1.00 50.97 97 SER A CA 1
ATOM 721 C C . SER A 1 97 ? 23.324 -3.084 -6.474 1.00 50.97 97 SER A C 1
ATOM 723 O O . SER A 1 97 ? 22.396 -2.884 -5.700 1.00 50.97 97 SER A O 1
ATOM 725 N N . ASN A 1 98 ? 23.138 -3.123 -7.790 1.00 51.34 98 ASN A N 1
ATOM 726 C CA . ASN A 1 98 ? 21.812 -3.300 -8.356 1.00 51.34 98 ASN A CA 1
ATOM 727 C C . ASN A 1 98 ? 21.375 -4.716 -7.948 1.00 51.34 98 ASN A C 1
ATOM 729 O O . ASN A 1 98 ? 21.986 -5.668 -8.448 1.00 51.34 98 ASN A O 1
ATOM 733 N N . PRO A 1 99 ? 20.414 -4.910 -7.019 1.00 45.44 99 PRO A N 1
ATOM 734 C CA . PRO A 1 99 ? 19.917 -6.248 -6.753 1.00 45.44 99 PRO A CA 1
ATOM 735 C C . PRO A 1 99 ? 19.324 -6.720 -8.073 1.00 45.44 99 PRO A C 1
ATOM 737 O O . PRO A 1 99 ? 18.373 -6.118 -8.570 1.00 45.44 99 PRO A O 1
ATOM 740 N N . GLY A 1 100 ? 19.972 -7.704 -8.699 1.00 43.50 100 GLY A N 1
ATOM 741 C CA . GLY A 1 100 ? 19.659 -8.153 -10.047 1.00 43.50 100 GLY A CA 1
ATOM 742 C C . GLY A 1 100 ? 18.187 -8.519 -10.142 1.00 43.50 100 GLY A C 1
ATOM 743 O O . GLY A 1 100 ? 17.788 -9.616 -9.767 1.00 43.50 100 GLY A O 1
ATOM 744 N N . ARG A 1 101 ? 17.359 -7.585 -10.616 1.00 51.84 101 ARG A N 1
ATOM 745 C CA . ARG A 1 101 ? 15.947 -7.858 -10.848 1.00 51.84 101 ARG A CA 1
ATOM 746 C C . ARG A 1 101 ? 15.863 -8.771 -12.060 1.00 51.84 101 ARG A C 1
ATOM 748 O O . ARG A 1 101 ? 16.501 -8.508 -13.080 1.00 51.84 101 ARG A O 1
ATOM 755 N N . TRP A 1 102 ? 15.086 -9.839 -11.904 1.00 42.84 102 TRP A N 1
ATOM 756 C CA . TRP A 1 102 ? 14.798 -10.879 -12.890 1.00 42.84 102 TRP A CA 1
ATOM 757 C C . TRP A 1 102 ? 14.719 -10.292 -14.309 1.00 42.84 102 TRP A C 1
ATOM 759 O O . TRP A 1 102 ? 13.747 -9.619 -14.671 1.00 42.84 102 TRP A O 1
ATOM 769 N N . LYS A 1 103 ? 15.768 -10.504 -15.113 1.00 48.75 103 LYS A N 1
ATOM 770 C CA . LYS A 1 103 ? 15.762 -10.151 -16.534 1.00 48.75 103 LYS A CA 1
ATOM 771 C C . LYS A 1 103 ? 14.927 -11.206 -17.242 1.00 48.75 103 LYS A C 1
ATOM 773 O O . LYS A 1 103 ? 15.438 -12.261 -17.602 1.00 48.75 103 LYS A O 1
ATOM 778 N N . TRP A 1 104 ? 13.637 -10.944 -17.416 1.00 40.94 104 TRP A N 1
ATOM 779 C CA . TRP A 1 104 ? 12.840 -11.747 -18.333 1.00 40.94 104 TRP A CA 1
ATOM 780 C C . TRP A 1 104 ? 13.416 -11.561 -19.736 1.00 40.94 104 TRP A C 1
ATOM 782 O O . TRP A 1 104 ? 13.393 -10.460 -20.291 1.00 40.94 104 TRP A O 1
ATOM 792 N N . ALA A 1 105 ? 13.975 -12.634 -20.289 1.00 44.12 105 ALA A N 1
ATOM 793 C CA . ALA A 1 105 ? 14.472 -12.690 -21.655 1.00 44.12 105 ALA A CA 1
ATOM 794 C C . ALA A 1 105 ? 13.290 -12.809 -22.634 1.00 44.12 105 ALA A C 1
ATOM 796 O O . ALA A 1 105 ? 13.136 -13.805 -23.327 1.00 44.12 105 ALA A O 1
ATOM 797 N N . LEU A 1 106 ? 12.407 -11.809 -22.656 1.00 46.62 106 LEU A N 1
ATOM 798 C CA . LEU A 1 106 ? 11.413 -11.679 -23.722 1.00 46.62 106 LEU A CA 1
ATOM 799 C C . LEU A 1 106 ? 12.090 -11.056 -24.955 1.00 46.62 106 LEU A C 1
ATOM 801 O O . LEU A 1 106 ? 12.847 -10.102 -24.779 1.00 46.62 106 LEU A O 1
ATOM 805 N N . PRO A 1 107 ? 11.835 -11.523 -26.185 1.00 48.69 107 PRO A N 1
ATOM 806 C CA . PRO A 1 107 ? 12.234 -10.812 -27.402 1.00 48.69 107 PRO A CA 1
ATOM 807 C C . PRO A 1 107 ? 11.780 -9.339 -27.365 1.00 48.69 107 PRO A C 1
ATOM 809 O O . PRO A 1 107 ? 10.759 -9.023 -26.751 1.00 48.69 107 PRO A O 1
ATOM 812 N N . ALA A 1 108 ? 12.557 -8.426 -27.957 1.00 58.38 108 ALA A N 1
ATOM 813 C CA . ALA A 1 108 ? 12.374 -6.976 -27.795 1.00 58.38 108 ALA A CA 1
ATOM 814 C C . ALA A 1 108 ? 11.035 -6.445 -28.348 1.00 58.38 108 ALA A C 1
ATOM 816 O O . ALA A 1 108 ? 10.478 -5.511 -27.779 1.00 58.38 108 ALA A O 1
ATOM 817 N N . GLU A 1 109 ? 10.493 -7.063 -29.399 1.00 58.47 109 GLU A N 1
ATOM 818 C CA . GLU A 1 109 ? 9.359 -6.519 -30.162 1.00 58.47 109 GLU A CA 1
ATOM 819 C C . GLU A 1 109 ? 7.970 -6.674 -29.499 1.00 58.47 109 GLU A C 1
ATOM 821 O O . GLU A 1 109 ? 7.252 -5.679 -29.422 1.00 58.47 109 GLU A O 1
ATOM 826 N N . PRO A 1 110 ? 7.555 -7.826 -28.926 1.00 72.75 110 PRO A N 1
ATOM 827 C CA . PRO A 1 110 ? 6.245 -7.927 -28.262 1.00 72.75 110 PRO A CA 1
ATOM 828 C C . PRO A 1 110 ? 6.225 -7.382 -26.821 1.00 72.75 110 PRO A C 1
ATOM 830 O O . PRO A 1 110 ? 5.177 -7.363 -26.173 1.00 72.75 110 PRO A O 1
ATOM 833 N N . ARG A 1 111 ? 7.368 -6.952 -26.273 1.00 78.12 111 ARG A N 1
ATOM 834 C CA . ARG A 1 111 ? 7.517 -6.658 -24.839 1.00 78.12 111 ARG A CA 1
ATOM 835 C C . ARG A 1 111 ? 6.690 -5.451 -24.374 1.00 78.12 111 ARG A C 1
ATOM 837 O O . ARG A 1 111 ? 6.100 -5.505 -23.297 1.00 78.12 111 ARG A O 1
ATOM 844 N N . ALA A 1 112 ? 6.618 -4.394 -25.183 1.00 80.38 112 ALA A N 1
ATOM 845 C CA . ALA A 1 112 ? 5.823 -3.209 -24.861 1.00 80.38 112 ALA A CA 1
ATOM 846 C C . ALA A 1 112 ? 4.318 -3.526 -24.822 1.00 80.38 112 ALA A C 1
ATOM 848 O O . ALA A 1 112 ? 3.629 -3.127 -23.888 1.00 80.38 112 ALA A O 1
ATOM 849 N N . LEU A 1 113 ? 3.818 -4.322 -25.775 1.00 85.44 113 LEU A N 1
ATOM 850 C CA . LEU A 1 113 ? 2.419 -4.762 -25.788 1.00 85.44 113 LEU A CA 1
ATOM 851 C C . LEU A 1 113 ? 2.072 -5.594 -24.549 1.00 85.44 113 LEU A C 1
ATOM 853 O O . LEU A 1 113 ? 1.028 -5.375 -23.943 1.00 85.44 113 LEU A O 1
ATOM 857 N N . VAL A 1 114 ? 2.962 -6.499 -24.128 1.00 86.25 114 VAL A N 1
ATOM 858 C CA . VAL A 1 114 ? 2.764 -7.278 -22.895 1.00 86.25 114 VAL A CA 1
ATOM 859 C C . VAL A 1 114 ? 2.680 -6.361 -21.676 1.00 86.25 114 VAL A C 1
ATOM 861 O O . VAL A 1 114 ? 1.756 -6.509 -20.880 1.00 86.25 114 VAL A O 1
ATOM 864 N N . PHE A 1 115 ? 3.592 -5.394 -21.523 1.00 86.12 115 PHE A N 1
ATOM 865 C CA . PHE A 1 115 ? 3.513 -4.455 -20.401 1.00 86.12 115 PHE A CA 1
ATOM 866 C C . PHE A 1 115 ? 2.258 -3.587 -20.455 1.00 86.12 115 PHE A C 1
ATOM 868 O O . PHE A 1 115 ? 1.669 -3.335 -19.409 1.00 86.12 115 PHE A O 1
ATOM 875 N N . LEU A 1 116 ? 1.801 -3.187 -21.642 1.00 89.25 116 LEU A N 1
ATOM 876 C CA . LEU A 1 116 ? 0.558 -2.433 -21.784 1.00 89.25 116 LEU A CA 1
ATOM 877 C C . LEU A 1 116 ? -0.647 -3.260 -21.333 1.00 89.25 116 LEU A C 1
ATOM 879 O O . LEU A 1 116 ? -1.447 -2.788 -20.530 1.00 89.25 116 LEU A O 1
ATOM 883 N N . VAL A 1 117 ? -0.753 -4.508 -21.791 1.00 93.19 117 VAL A N 1
ATOM 884 C CA . VAL A 1 117 ? -1.837 -5.415 -21.390 1.00 93.19 117 VAL A CA 1
ATOM 885 C C . VAL A 1 117 ? -1.801 -5.678 -19.884 1.00 93.19 117 VAL A C 1
ATOM 887 O O . VAL A 1 117 ? -2.840 -5.607 -19.234 1.00 93.19 117 VAL A O 1
ATOM 890 N N . VAL A 1 118 ? -0.621 -5.924 -19.306 1.00 93.31 118 VAL A N 1
ATOM 891 C CA . VAL A 1 118 ? -0.468 -6.123 -17.854 1.00 93.31 118 VAL A CA 1
ATOM 892 C C . VAL A 1 118 ? -0.847 -4.862 -17.076 1.00 93.31 118 VAL A C 1
ATOM 894 O O . VAL A 1 118 ? -1.566 -4.967 -16.085 1.00 93.31 118 VAL A O 1
ATOM 897 N N . ALA A 1 119 ? -0.419 -3.680 -17.526 1.00 91.94 119 ALA A N 1
ATOM 898 C CA . ALA A 1 119 ? -0.768 -2.409 -16.897 1.00 91.94 119 ALA A CA 1
ATOM 899 C C . ALA A 1 119 ? -2.281 -2.156 -16.922 1.00 91.94 119 ALA A C 1
ATOM 901 O O . ALA A 1 119 ? -2.852 -1.771 -15.904 1.00 91.94 119 ALA A O 1
ATOM 902 N N . LEU A 1 120 ? -2.940 -2.427 -18.052 1.00 95.00 120 LEU A N 1
ATOM 903 C CA . LEU A 1 120 ? -4.384 -2.248 -18.199 1.00 95.00 120 LEU A CA 1
ATOM 904 C C . LEU A 1 120 ? -5.176 -3.259 -17.366 1.00 95.00 120 LEU A C 1
ATOM 906 O O . LEU A 1 120 ? -6.018 -2.858 -16.568 1.00 95.00 120 LEU A O 1
ATOM 910 N N . LEU A 1 121 ? -4.902 -4.558 -17.514 1.00 97.12 121 LEU A N 1
ATOM 911 C CA . LEU A 1 121 ? -5.636 -5.598 -16.789 1.00 97.12 121 LEU A CA 1
ATOM 912 C C . LEU A 1 121 ? -5.394 -5.505 -15.281 1.00 97.12 121 LEU A C 1
ATOM 914 O O . LEU A 1 121 ? -6.348 -5.518 -14.506 1.00 97.12 121 LEU A O 1
ATOM 918 N N . GLY A 1 122 ? -4.134 -5.358 -14.866 1.00 94.25 122 GLY A N 1
ATOM 919 C CA . GLY A 1 122 ? -3.783 -5.168 -13.462 1.00 94.25 122 GLY A CA 1
ATOM 920 C C . GLY A 1 122 ? -4.387 -3.882 -12.899 1.00 94.25 122 GLY A C 1
ATOM 921 O O . GLY A 1 122 ? -4.934 -3.899 -11.803 1.00 94.25 122 GLY A O 1
ATOM 922 N N . GLY A 1 123 ? -4.374 -2.789 -13.668 1.00 94.38 123 GLY A N 1
ATOM 923 C CA . GLY A 1 123 ? -4.967 -1.516 -13.264 1.00 94.38 123 GLY A CA 1
ATOM 924 C C . GLY A 1 123 ? -6.485 -1.588 -13.088 1.00 94.38 123 GLY A C 1
ATOM 925 O O . GLY A 1 123 ? -7.000 -1.078 -12.098 1.00 94.38 123 GLY A O 1
ATOM 926 N N . VAL A 1 124 ? -7.201 -2.263 -13.994 1.00 98.06 124 VAL A N 1
ATOM 927 C CA . VAL A 1 124 ? -8.659 -2.467 -13.888 1.00 98.06 124 VAL A CA 1
ATOM 928 C C . VAL A 1 124 ? -9.007 -3.316 -12.667 1.00 98.06 124 VAL A C 1
ATOM 930 O O . VAL A 1 124 ? -9.868 -2.927 -11.881 1.00 98.06 124 VAL A O 1
ATOM 933 N N . VAL A 1 125 ? -8.310 -4.439 -12.463 1.00 98.00 125 VAL A N 1
ATOM 934 C CA . VAL A 1 125 ? -8.518 -5.295 -11.284 1.00 98.00 125 VAL A CA 1
ATOM 935 C C . VAL A 1 125 ? -8.202 -4.531 -9.999 1.00 98.00 125 VAL A C 1
ATOM 937 O O . VAL A 1 125 ? -8.989 -4.586 -9.055 1.00 98.00 125 VAL A O 1
ATOM 940 N N . ALA A 1 126 ? -7.097 -3.781 -9.962 1.00 96.44 126 ALA A N 1
ATOM 941 C CA . ALA A 1 126 ? -6.740 -2.947 -8.820 1.00 96.44 126 ALA A CA 1
ATOM 942 C C . ALA A 1 126 ? -7.812 -1.883 -8.542 1.00 96.44 126 ALA A C 1
ATOM 944 O O . ALA A 1 126 ? -8.218 -1.721 -7.400 1.00 96.44 126 ALA A O 1
ATOM 945 N N . ALA A 1 127 ? -8.328 -1.201 -9.567 1.00 97.38 127 ALA A N 1
ATOM 946 C CA . ALA A 1 127 ? -9.383 -0.202 -9.402 1.00 97.38 127 ALA A CA 1
ATOM 947 C C . ALA A 1 127 ? -10.690 -0.809 -8.864 1.00 97.38 127 ALA A C 1
ATOM 949 O O . ALA A 1 127 ? -11.320 -0.222 -7.989 1.00 97.38 127 ALA A O 1
ATOM 950 N N . TRP A 1 128 ? -11.082 -1.993 -9.344 1.00 98.38 128 TRP A N 1
ATOM 951 C CA . TRP A 1 128 ? -12.285 -2.684 -8.865 1.00 98.38 128 TRP A CA 1
ATOM 952 C C . TRP A 1 128 ? -12.166 -3.193 -7.432 1.00 98.38 128 TRP A C 1
ATOM 954 O O . TRP A 1 128 ? -13.144 -3.173 -6.692 1.00 98.38 128 TRP A O 1
ATOM 964 N N . THR A 1 129 ? -10.978 -3.642 -7.036 1.00 97.94 129 THR A N 1
ATOM 965 C CA . THR A 1 129 ? -10.720 -4.181 -5.694 1.00 97.94 129 THR A CA 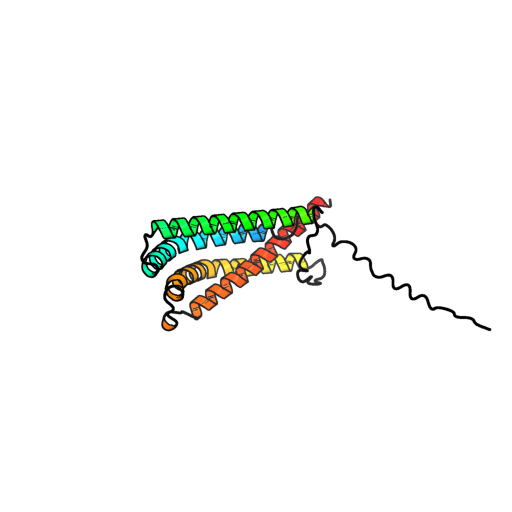1
ATOM 966 C C . THR A 1 129 ? -10.289 -3.115 -4.684 1.00 97.94 129 THR A C 1
ATOM 968 O O . THR A 1 129 ? -10.244 -3.403 -3.492 1.00 97.94 129 THR A O 1
ATOM 971 N N . PHE A 1 130 ? -10.009 -1.887 -5.132 1.00 97.38 130 PHE A N 1
ATOM 972 C CA . PHE A 1 130 ? -9.408 -0.826 -4.322 1.00 97.38 130 PHE A CA 1
ATOM 973 C C . PHE A 1 130 ? -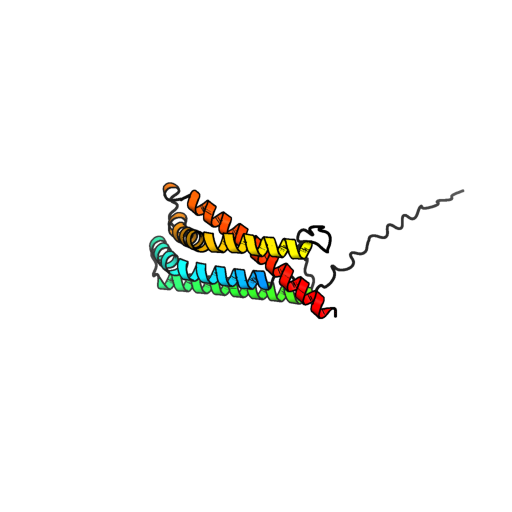10.192 -0.514 -3.046 1.00 97.38 130 PHE A C 1
ATOM 975 O O . PHE A 1 130 ? -9.620 -0.544 -1.960 1.00 97.38 130 PHE A O 1
ATOM 982 N N . GLU A 1 131 ? -11.488 -0.220 -3.166 1.00 97.94 131 GLU A N 1
ATOM 983 C CA . GLU A 1 131 ? -12.287 0.217 -2.015 1.00 97.94 131 GLU A CA 1
ATOM 984 C C . GLU A 1 131 ? -12.357 -0.890 -0.955 1.00 97.94 131 GLU A C 1
ATOM 986 O O . GLU A 1 131 ? -11.994 -0.664 0.196 1.00 97.94 131 GLU A O 1
ATOM 991 N N . SER A 1 132 ? -12.676 -2.118 -1.378 1.00 96.69 132 SER A N 1
ATOM 992 C CA . SER A 1 132 ? -12.721 -3.290 -0.499 1.00 96.69 132 SER A CA 1
ATOM 993 C C . SER A 1 132 ? -11.365 -3.585 0.152 1.00 96.69 132 SER A C 1
ATOM 995 O O . SER A 1 132 ? -11.299 -3.871 1.347 1.00 96.69 132 SER A O 1
ATOM 997 N N . ALA A 1 133 ? -10.262 -3.461 -0.591 1.00 97.12 133 ALA A N 1
ATOM 998 C CA . ALA A 1 133 ? -8.921 -3.659 -0.052 1.00 97.12 133 ALA A CA 1
ATOM 999 C C . ALA A 1 133 ? -8.568 -2.622 1.024 1.00 97.12 133 ALA A C 1
ATOM 1001 O O . ALA A 1 133 ? -8.003 -2.970 2.060 1.00 97.12 133 ALA A O 1
ATOM 1002 N N . VAL A 1 134 ? -8.916 -1.353 0.800 1.00 97.62 134 VAL A N 1
ATOM 1003 C CA . VAL A 1 134 ? -8.666 -0.272 1.758 1.00 97.62 134 VAL A CA 1
ATOM 1004 C C . VAL A 1 134 ? -9.542 -0.422 3.000 1.00 97.62 134 VAL A C 1
ATOM 1006 O O . VAL A 1 134 ? -9.037 -0.280 4.113 1.00 97.62 134 VAL A O 1
ATOM 1009 N N . GLU A 1 135 ? -10.825 -0.745 2.837 1.00 97.50 135 GLU A N 1
ATOM 1010 C CA . GLU A 1 135 ? -11.730 -1.041 3.953 1.00 97.50 135 GLU A CA 1
ATOM 1011 C C . GLU A 1 135 ? -11.204 -2.208 4.794 1.00 97.50 135 GLU A C 1
ATOM 1013 O O . GLU A 1 135 ? -11.104 -2.088 6.015 1.00 97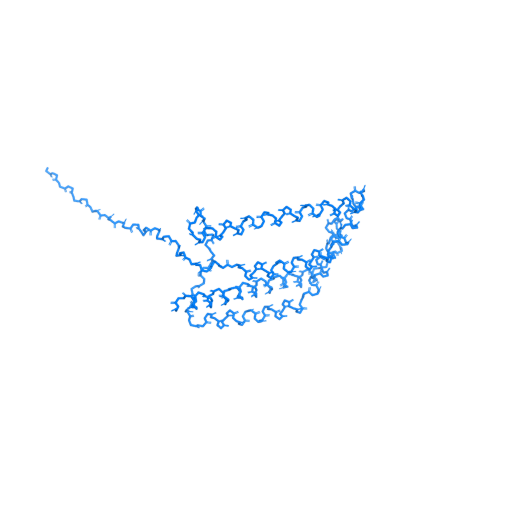.50 135 GLU A O 1
ATOM 1018 N N . THR A 1 136 ? -10.767 -3.288 4.141 1.00 97.31 136 THR A N 1
ATOM 1019 C CA . THR A 1 136 ? -10.161 -4.454 4.800 1.00 97.31 136 THR A CA 1
ATOM 1020 C C . THR A 1 136 ? -8.897 -4.066 5.564 1.00 97.31 136 THR A C 1
ATOM 1022 O O . THR A 1 136 ? -8.739 -4.429 6.728 1.00 97.31 136 THR A O 1
ATOM 1025 N N . ALA A 1 137 ? -8.006 -3.277 4.954 1.00 96.31 137 ALA A N 1
ATOM 1026 C CA . ALA A 1 137 ? -6.782 -2.816 5.605 1.00 96.31 137 ALA A CA 1
ATOM 1027 C C . ALA A 1 137 ? -7.075 -2.006 6.881 1.00 96.31 137 ALA A C 1
ATOM 1029 O O . ALA A 1 137 ? -6.385 -2.167 7.888 1.00 96.31 137 ALA A O 1
ATOM 1030 N N . VAL A 1 138 ? -8.113 -1.161 6.863 1.00 97.44 138 VAL A N 1
ATOM 1031 C CA . VAL A 1 138 ? -8.548 -0.397 8.042 1.00 97.44 138 VAL A CA 1
ATOM 1032 C C . VAL A 1 138 ? -9.222 -1.303 9.078 1.00 97.44 138 VAL A C 1
ATOM 1034 O O . VAL A 1 138 ? -8.955 -1.157 10.272 1.00 97.44 138 VAL A O 1
ATOM 1037 N N . ALA A 1 139 ? -10.050 -2.256 8.647 1.00 95.56 139 ALA A N 1
ATOM 1038 C CA . ALA A 1 139 ? -10.736 -3.211 9.518 1.00 95.56 139 ALA A CA 1
ATOM 1039 C C . ALA A 1 139 ? -9.769 -4.169 10.236 1.00 95.56 139 ALA A C 1
ATOM 1041 O O . ALA A 1 139 ? -10.053 -4.616 11.345 1.00 95.56 139 ALA A O 1
ATOM 1042 N N . LEU A 1 140 ? -8.593 -4.429 9.659 1.00 95.50 140 LEU A N 1
ATOM 1043 C CA . LEU A 1 140 ? -7.555 -5.247 10.289 1.00 95.50 140 LEU A CA 1
ATOM 1044 C C . LEU A 1 140 ? -6.852 -4.562 11.465 1.00 95.50 140 LEU A C 1
ATOM 1046 O O . LEU A 1 140 ? -6.291 -5.246 12.317 1.00 95.50 140 LEU A O 1
ATOM 1050 N N . ILE A 1 141 ? -6.891 -3.231 11.557 1.00 95.25 141 ILE A N 1
ATOM 1051 C CA . ILE A 1 141 ? -6.252 -2.482 12.649 1.00 95.25 141 ILE A CA 1
ATOM 1052 C C . ILE A 1 141 ? -6.736 -2.959 14.029 1.00 95.25 141 ILE A C 1
ATOM 1054 O O . ILE A 1 141 ? -5.887 -3.342 14.837 1.00 95.25 141 ILE A O 1
ATOM 1058 N N . PRO A 1 142 ? -8.050 -2.972 14.340 1.00 94.44 142 PRO A N 1
ATOM 1059 C CA . PRO A 1 142 ? -8.530 -3.482 15.622 1.00 94.44 142 PRO A CA 1
ATOM 1060 C C . PRO A 1 142 ? -8.237 -4.972 15.821 1.00 94.44 142 PRO A C 1
ATOM 1062 O O . PRO A 1 142 ? -7.875 -5.346 16.932 1.00 94.44 142 PRO A O 1
ATOM 1065 N N . VAL A 1 143 ? -8.323 -5.791 14.766 1.00 94.25 143 VAL A N 1
ATOM 1066 C CA . VAL A 1 143 ? -8.043 -7.240 14.819 1.00 94.25 143 VAL A CA 1
ATOM 1067 C C . VAL A 1 143 ? -6.601 -7.522 15.241 1.00 94.25 143 VAL A C 1
ATOM 1069 O O . VAL A 1 143 ? -6.346 -8.437 16.017 1.00 94.25 143 VAL A O 1
ATOM 1072 N N . VAL A 1 144 ? -5.644 -6.732 14.750 1.00 92.50 144 VAL A N 1
ATOM 1073 C CA . VAL A 1 144 ? -4.221 -6.881 15.092 1.00 92.50 144 VAL A CA 1
ATOM 1074 C C . VAL A 1 144 ? -3.900 -6.236 16.440 1.00 92.50 144 VAL A C 1
ATOM 1076 O O . VAL A 1 144 ? -3.133 -6.794 17.221 1.00 92.50 144 VAL A O 1
ATOM 1079 N N . ALA A 1 145 ? -4.477 -5.067 16.728 1.00 92.06 145 ALA A N 1
ATOM 1080 C CA . ALA A 1 145 ? -4.236 -4.354 17.981 1.00 92.06 145 ALA A CA 1
ATOM 1081 C C . ALA A 1 145 ? -4.815 -5.090 19.198 1.00 92.06 145 ALA A C 1
ATOM 1083 O O . ALA A 1 145 ? -4.264 -5.008 20.295 1.00 92.06 145 ALA A O 1
ATOM 1084 N N . ARG A 1 146 ? -5.917 -5.815 18.999 1.00 92.25 146 ARG A N 1
ATOM 1085 C CA . ARG A 1 146 ? -6.528 -6.717 19.972 1.00 92.25 146 ARG A CA 1
ATOM 1086 C C . ARG A 1 146 ? -6.653 -8.079 19.297 1.00 92.25 146 ARG A C 1
ATOM 1088 O O . ARG A 1 146 ? -7.684 -8.311 18.677 1.00 92.25 146 ARG A O 1
ATOM 1095 N N . PRO A 1 147 ? -5.614 -8.931 19.372 1.00 86.25 147 PRO A N 1
ATOM 1096 C CA . PRO A 1 147 ? -5.533 -10.176 18.614 1.00 86.25 147 PRO A CA 1
ATOM 1097 C C . PRO A 1 147 ? -6.814 -11.017 18.719 1.00 86.25 147 PRO A C 1
ATOM 1099 O O . PRO A 1 147 ? -7.001 -11.754 19.685 1.00 86.25 147 PRO A O 1
ATOM 1102 N N . ASP A 1 148 ? -7.689 -10.894 17.720 1.00 88.56 148 ASP A N 1
ATOM 1103 C CA . ASP A 1 148 ? -8.980 -11.579 17.641 1.00 88.56 148 ASP A CA 1
ATOM 1104 C C . ASP A 1 148 ? -9.070 -12.323 16.310 1.00 88.56 148 ASP A C 1
ATOM 1106 O O . ASP A 1 148 ? -9.500 -11.801 15.283 1.00 88.56 148 ASP A O 1
ATOM 1110 N N . VAL A 1 149 ? -8.626 -13.577 16.334 1.00 84.56 149 VAL A N 1
ATOM 1111 C CA . VAL A 1 149 ? -8.579 -14.430 15.141 1.00 84.56 149 VAL A CA 1
ATOM 1112 C C . VAL A 1 149 ? -9.987 -14.749 14.623 1.00 84.56 149 VAL A C 1
ATOM 1114 O O . VAL A 1 149 ? -10.147 -15.016 13.436 1.00 84.56 149 VAL A O 1
ATOM 1117 N N . ALA A 1 150 ? -11.014 -14.699 15.479 1.00 88.81 150 ALA A N 1
ATOM 1118 C CA . ALA A 1 150 ? -12.391 -14.978 15.076 1.00 88.81 150 ALA A CA 1
ATOM 1119 C C . ALA A 1 150 ? -13.014 -13.819 14.282 1.00 88.81 150 ALA A C 1
ATOM 1121 O O . ALA A 1 150 ? -13.908 -14.049 13.472 1.00 88.81 150 ALA A O 1
ATOM 1122 N N . ALA A 1 151 ? -12.524 -12.593 14.480 1.00 87.31 151 ALA A N 1
ATOM 1123 C CA . ALA A 1 151 ? -12.946 -11.407 13.737 1.00 87.31 151 ALA A CA 1
ATOM 1124 C C . ALA A 1 151 ? -12.243 -11.249 12.372 1.00 87.31 151 ALA A C 1
ATOM 1126 O O . ALA A 1 151 ? -12.517 -10.290 11.649 1.00 87.31 151 ALA A O 1
ATOM 1127 N N . PHE A 1 152 ? -11.324 -12.153 12.014 1.00 91.56 152 PHE A N 1
ATOM 1128 C CA . PHE A 1 152 ? -10.572 -12.077 10.764 1.00 91.56 152 PHE A CA 1
ATOM 1129 C C . PHE A 1 152 ? -11.381 -12.613 9.574 1.00 91.56 152 PHE A C 1
ATOM 1131 O O . PHE A 1 152 ? -11.672 -13.806 9.488 1.00 91.56 152 PHE A O 1
ATOM 1138 N N . ASP A 1 153 ? -11.684 -11.735 8.619 1.00 94.62 153 ASP A N 1
ATOM 1139 C CA . ASP A 1 153 ? -12.334 -12.089 7.356 1.00 94.62 153 ASP A CA 1
ATOM 1140 C C . ASP A 1 153 ? -11.290 -12.506 6.303 1.00 94.62 153 ASP A C 1
ATOM 1142 O O . ASP A 1 153 ? -10.550 -11.684 5.752 1.00 94.62 153 ASP A O 1
ATOM 1146 N N . VAL A 1 154 ? -11.221 -13.814 6.039 1.00 95.12 154 VAL A N 1
ATOM 1147 C CA . VAL A 1 154 ? -10.278 -14.404 5.077 1.00 95.12 154 VAL A CA 1
ATOM 1148 C C . VAL A 1 154 ? -10.605 -13.992 3.641 1.00 95.12 154 VAL A C 1
ATOM 1150 O O . VAL A 1 154 ? -9.683 -13.742 2.865 1.00 95.12 154 VAL A O 1
ATOM 1153 N N . ASP A 1 155 ? -11.885 -13.888 3.285 1.00 96.44 155 ASP A N 1
ATOM 1154 C CA . ASP A 1 155 ? -12.304 -13.561 1.921 1.00 96.44 155 ASP A CA 1
ATOM 1155 C C . ASP A 1 155 ? -11.946 -12.108 1.596 1.00 96.44 155 ASP A C 1
ATOM 1157 O O . ASP A 1 155 ? -11.334 -11.825 0.561 1.00 96.44 155 ASP A O 1
ATOM 1161 N N . ALA A 1 156 ? -12.216 -11.191 2.529 1.00 95.06 156 ALA A N 1
ATOM 1162 C CA . ALA A 1 156 ? -11.806 -9.795 2.419 1.00 95.06 156 ALA A CA 1
ATOM 1163 C C . ALA A 1 156 ? -10.272 -9.654 2.338 1.00 95.06 156 ALA A C 1
ATOM 1165 O O . ALA A 1 156 ? -9.743 -8.914 1.501 1.00 95.06 156 ALA A O 1
ATOM 1166 N N . ALA A 1 157 ? -9.529 -10.426 3.142 1.00 95.19 157 ALA A N 1
ATOM 1167 C CA . ALA A 1 157 ? -8.068 -10.447 3.089 1.00 95.19 157 ALA A CA 1
ATOM 1168 C C . ALA A 1 157 ? -7.530 -10.963 1.741 1.00 95.19 157 ALA A C 1
ATOM 1170 O O . ALA A 1 157 ? -6.533 -10.436 1.236 1.00 95.19 157 ALA A O 1
ATOM 1171 N N . LEU A 1 158 ? -8.190 -11.949 1.124 1.00 97.56 158 LEU A N 1
ATOM 1172 C CA . LEU A 1 158 ? -7.846 -12.430 -0.216 1.00 97.56 158 LEU A CA 1
ATOM 1173 C C . LEU A 1 158 ? -8.097 -11.359 -1.282 1.00 97.56 158 LEU A C 1
ATOM 1175 O O . LEU A 1 158 ? -7.236 -11.152 -2.137 1.00 97.56 158 LEU A O 1
ATOM 1179 N N . VAL A 1 159 ? -9.216 -10.632 -1.215 1.00 97.62 159 VAL A N 1
ATOM 1180 C CA . VAL A 1 159 ? -9.491 -9.502 -2.124 1.00 97.62 159 VAL A CA 1
ATOM 1181 C C . VAL A 1 159 ? -8.427 -8.414 -1.975 1.00 97.62 159 VAL A C 1
ATOM 1183 O O . VAL A 1 159 ? -7.895 -7.925 -2.974 1.00 97.62 159 VAL A O 1
ATOM 1186 N N . MET A 1 160 ? -8.042 -8.091 -0.740 1.00 97.69 160 MET A N 1
ATOM 1187 C CA . MET A 1 160 ? -6.948 -7.162 -0.462 1.00 97.69 160 MET A CA 1
ATOM 1188 C C . MET A 1 160 ? -5.609 -7.659 -1.036 1.00 97.69 160 MET A C 1
ATOM 1190 O O . MET A 1 160 ? -4.851 -6.877 -1.611 1.00 97.69 160 MET A O 1
ATOM 1194 N N . ALA A 1 161 ? -5.309 -8.957 -0.943 1.00 97.88 161 ALA A N 1
ATOM 1195 C CA . ALA A 1 161 ? -4.107 -9.528 -1.547 1.00 97.88 161 ALA A CA 1
ATOM 1196 C C . ALA A 1 161 ? -4.132 -9.431 -3.084 1.00 97.88 161 ALA A C 1
ATOM 1198 O O . ALA A 1 161 ? -3.135 -9.032 -3.691 1.00 97.88 161 ALA A O 1
ATOM 1199 N N . VAL A 1 162 ? -5.276 -9.731 -3.714 1.00 98.19 162 VAL A N 1
ATOM 1200 C CA . VAL A 1 162 ? -5.482 -9.572 -5.164 1.00 98.19 162 VAL A CA 1
ATOM 1201 C C . VAL A 1 162 ? -5.258 -8.122 -5.583 1.00 98.19 162 VAL A C 1
ATOM 1203 O O . VAL A 1 162 ? -4.554 -7.886 -6.566 1.00 98.19 162 VAL A O 1
ATOM 1206 N N . PHE A 1 163 ? -5.777 -7.161 -4.816 1.00 98.06 163 PHE A N 1
ATOM 1207 C CA . PHE A 1 163 ? -5.538 -5.738 -5.037 1.00 98.06 163 PHE A CA 1
ATOM 1208 C C . PHE A 1 163 ? -4.039 -5.411 -5.083 1.00 98.06 163 PHE A C 1
ATOM 1210 O O . PHE A 1 163 ? -3.568 -4.854 -6.075 1.00 98.06 163 PHE A O 1
ATOM 1217 N N . PHE A 1 164 ? -3.268 -5.790 -4.057 1.00 96.31 164 PHE A N 1
ATOM 1218 C CA . PHE A 1 164 ? -1.836 -5.472 -3.996 1.00 96.31 164 PHE A CA 1
ATOM 1219 C C . PHE A 1 164 ? -1.031 -6.134 -5.118 1.00 96.31 164 PHE A C 1
ATOM 1221 O O . PHE A 1 164 ? -0.132 -5.505 -5.681 1.00 96.31 164 PHE A O 1
ATOM 1228 N N . VAL A 1 165 ? -1.360 -7.379 -5.475 1.00 97.62 165 VAL A N 1
ATOM 1229 C CA . VAL A 1 165 ? -0.713 -8.081 -6.593 1.00 97.62 165 VAL A CA 1
ATOM 1230 C C . VAL A 1 165 ? -1.032 -7.391 -7.920 1.00 97.62 165 VAL A C 1
ATOM 1232 O O . VAL A 1 165 ? -0.118 -7.107 -8.693 1.00 97.62 165 VAL A O 1
ATOM 1235 N N . ALA A 1 166 ? -2.303 -7.081 -8.180 1.00 96.19 166 ALA A N 1
ATOM 1236 C CA . ALA A 1 166 ? -2.729 -6.417 -9.408 1.00 96.19 166 ALA A CA 1
ATOM 1237 C C . ALA A 1 166 ? -2.126 -5.010 -9.532 1.00 96.19 166 ALA A C 1
ATOM 1239 O O . ALA A 1 166 ? -1.579 -4.667 -10.582 1.00 96.19 166 ALA A O 1
ATOM 1240 N N . PHE A 1 167 ? -2.150 -4.235 -8.444 1.00 95.81 167 PHE A N 1
ATOM 1241 C CA . PHE A 1 167 ? -1.549 -2.908 -8.368 1.00 95.81 167 PHE A CA 1
ATOM 1242 C C . PHE A 1 167 ? -0.041 -2.958 -8.624 1.00 95.81 167 PHE A C 1
ATOM 1244 O O . PHE A 1 167 ? 0.444 -2.227 -9.481 1.00 95.81 167 PHE A O 1
ATOM 1251 N N . GLY A 1 168 ? 0.688 -3.852 -7.946 1.00 91.94 168 GLY A N 1
ATOM 1252 C CA . GLY A 1 168 ? 2.140 -3.977 -8.098 1.00 91.94 168 GLY A CA 1
ATOM 1253 C C . GLY A 1 168 ? 2.566 -4.444 -9.491 1.00 91.94 168 GLY A C 1
ATOM 1254 O O . GLY A 1 168 ? 3.567 -3.975 -10.032 1.00 91.94 168 GLY A O 1
ATOM 1255 N N . LEU A 1 169 ? 1.798 -5.345 -10.115 1.00 93.75 169 LEU A N 1
ATOM 1256 C CA . LEU A 1 169 ? 2.030 -5.736 -11.507 1.00 93.75 169 LEU A CA 1
ATOM 1257 C C . LEU A 1 169 ? 1.773 -4.569 -12.463 1.00 93.75 169 LEU A C 1
ATOM 1259 O O . LEU A 1 169 ? 2.574 -4.339 -13.372 1.00 93.75 169 LEU A O 1
ATOM 1263 N N . ALA A 1 170 ? 0.689 -3.822 -12.250 1.00 92.25 170 ALA A N 1
ATOM 1264 C CA . ALA A 1 170 ? 0.327 -2.697 -13.096 1.00 92.25 170 ALA A CA 1
ATOM 1265 C C . ALA A 1 170 ? 1.329 -1.543 -12.987 1.00 92.25 170 ALA A C 1
ATOM 1267 O O . ALA A 1 170 ? 1.789 -1.037 -14.011 1.00 92.25 170 ALA A O 1
ATOM 1268 N N . SER A 1 171 ? 1.718 -1.164 -11.766 1.00 91.31 171 SER A N 1
ATOM 1269 C CA . SER A 1 171 ? 2.686 -0.096 -11.510 1.00 91.31 171 SER A CA 1
ATOM 1270 C C . SER A 1 171 ? 4.065 -0.447 -12.069 1.00 91.31 171 SER A C 1
ATOM 1272 O O . SER A 1 171 ? 4.680 0.377 -12.745 1.00 91.31 171 SER A O 1
ATOM 1274 N N . ALA A 1 172 ? 4.519 -1.693 -11.894 1.00 87.00 172 ALA A N 1
ATOM 1275 C CA . ALA A 1 172 ? 5.790 -2.157 -12.441 1.00 87.00 172 ALA A CA 1
ATOM 1276 C C . ALA A 1 172 ? 5.789 -2.221 -13.976 1.00 87.00 172 ALA A C 1
ATOM 1278 O O . ALA A 1 172 ? 6.799 -1.907 -14.611 1.00 87.00 172 ALA A O 1
ATOM 1279 N N . ALA A 1 173 ? 4.679 -2.643 -14.587 1.00 88.44 173 ALA A N 1
ATOM 1280 C CA . ALA A 1 173 ? 4.544 -2.665 -16.039 1.00 88.44 173 ALA A CA 1
ATOM 1281 C C . ALA A 1 173 ? 4.505 -1.243 -16.620 1.00 88.44 173 ALA A C 1
ATOM 1283 O O . ALA A 1 173 ? 5.195 -0.965 -17.602 1.00 88.44 173 ALA A O 1
ATOM 1284 N N . LEU A 1 174 ? 3.772 -0.331 -15.975 1.00 88.94 174 LEU A N 1
ATOM 1285 C CA . LEU A 1 174 ? 3.697 1.073 -16.369 1.00 88.94 174 LEU A CA 1
ATOM 1286 C C . LEU A 1 174 ? 5.050 1.779 -16.231 1.00 88.94 174 LEU A C 1
ATOM 1288 O O . LEU A 1 174 ? 5.457 2.497 -17.141 1.00 88.94 174 LEU A O 1
ATOM 1292 N N . ASP A 1 175 ? 5.781 1.533 -15.142 1.00 87.19 175 ASP A N 1
ATOM 1293 C CA . ASP A 1 175 ? 7.124 2.079 -14.940 1.00 87.19 175 ASP A CA 1
ATOM 1294 C C . ASP A 1 175 ? 8.072 1.678 -16.072 1.00 87.19 175 ASP A C 1
ATOM 1296 O O . ASP A 1 175 ? 8.773 2.521 -16.628 1.00 87.19 175 ASP A O 1
ATOM 1300 N N . ARG A 1 176 ? 8.031 0.408 -16.493 1.00 85.81 176 ARG A N 1
ATOM 1301 C CA . ARG A 1 176 ? 8.836 -0.062 -17.625 1.00 85.81 176 ARG A CA 1
ATOM 1302 C C . ARG A 1 176 ? 8.439 0.597 -18.937 1.00 85.81 176 ARG A C 1
ATOM 1304 O O . ARG A 1 176 ? 9.333 0.999 -19.668 1.00 85.81 176 ARG A O 1
ATOM 1311 N N . LEU A 1 177 ? 7.144 0.749 -19.219 1.00 86.62 177 LEU A N 1
ATOM 1312 C CA . LEU A 1 177 ? 6.674 1.441 -20.425 1.00 86.62 177 LEU A CA 1
ATOM 1313 C C . LEU A 1 177 ? 7.169 2.887 -20.485 1.00 86.62 177 LEU A C 1
ATOM 1315 O O . LEU A 1 177 ? 7.693 3.315 -21.510 1.00 86.62 177 LEU A O 1
ATOM 1319 N N . VAL A 1 178 ? 7.028 3.622 -19.380 1.00 85.38 178 VAL A N 1
ATOM 1320 C CA . VAL A 1 178 ? 7.414 5.035 -19.304 1.00 85.38 178 VAL A CA 1
ATOM 1321 C C . VAL A 1 178 ? 8.930 5.190 -19.387 1.00 85.38 178 VAL A C 1
ATOM 1323 O O . VAL A 1 178 ? 9.422 6.020 -20.147 1.00 85.38 178 VAL A O 1
ATOM 1326 N N . VAL A 1 179 ? 9.686 4.384 -18.638 1.00 82.19 179 VAL A N 1
ATOM 1327 C CA . VAL A 1 179 ? 11.151 4.483 -18.596 1.00 82.19 179 VAL A CA 1
ATOM 1328 C C . VAL A 1 179 ? 11.785 3.991 -19.894 1.00 82.19 179 VAL A C 1
ATOM 1330 O O . VAL A 1 179 ? 12.715 4.631 -20.383 1.00 82.19 179 VAL A O 1
ATOM 1333 N N . ASP A 1 180 ? 11.307 2.886 -20.471 1.00 83.38 180 ASP A N 1
ATOM 1334 C CA . ASP A 1 180 ? 11.831 2.401 -21.751 1.00 83.38 180 ASP A CA 1
ATOM 1335 C C . ASP A 1 180 ? 11.495 3.385 -22.880 1.00 83.38 180 ASP A C 1
ATOM 1337 O O . ASP A 1 180 ? 12.385 3.703 -23.664 1.00 83.38 180 ASP A O 1
ATOM 1341 N N . GLY A 1 181 ? 10.284 3.958 -22.898 1.00 80.81 181 GLY A N 1
ATOM 1342 C CA . GLY A 1 181 ? 9.911 5.013 -23.849 1.00 80.81 181 GLY A CA 1
ATOM 1343 C C . GLY A 1 181 ? 10.737 6.297 -23.697 1.00 80.81 181 GLY A C 1
ATOM 1344 O O . GLY A 1 181 ? 11.188 6.876 -24.684 1.00 80.81 181 GLY A O 1
ATOM 1345 N N . ALA A 1 182 ? 11.015 6.726 -22.463 1.00 81.06 182 ALA A N 1
ATOM 1346 C CA . ALA A 1 182 ? 11.880 7.879 -22.217 1.00 81.06 182 ALA A CA 1
ATOM 1347 C C . ALA A 1 182 ? 13.320 7.624 -22.690 1.00 81.06 182 ALA A C 1
ATOM 1349 O O . ALA A 1 182 ? 13.945 8.501 -23.282 1.00 81.06 182 ALA A O 1
ATOM 1350 N N . ARG A 1 183 ? 13.854 6.416 -22.467 1.00 80.44 183 ARG A N 1
ATOM 1351 C CA . ARG A 1 183 ? 15.201 6.047 -22.929 1.00 80.44 183 ARG A CA 1
ATOM 1352 C C . ARG A 1 183 ? 15.304 5.991 -24.447 1.00 80.44 183 ARG A C 1
ATOM 1354 O O . ARG A 1 183 ? 16.346 6.374 -24.962 1.00 80.44 183 ARG A O 1
ATOM 1361 N N . THR A 1 184 ? 14.268 5.527 -25.150 1.00 81.88 184 THR A N 1
ATOM 1362 C CA . THR A 1 184 ? 14.270 5.544 -26.620 1.00 81.88 184 THR A CA 1
ATOM 1363 C C . THR A 1 184 ? 14.280 6.972 -27.152 1.00 81.88 184 THR A C 1
ATOM 1365 O O . THR A 1 184 ? 15.079 7.268 -28.025 1.00 81.88 184 THR A O 1
ATOM 1368 N N . MET A 1 185 ? 13.486 7.873 -26.563 1.00 79.38 185 MET A N 1
ATOM 1369 C CA . MET A 1 185 ? 13.454 9.286 -26.966 1.00 79.38 185 MET A CA 1
ATOM 1370 C C . MET A 1 185 ? 14.761 10.040 -26.689 1.00 79.38 185 MET A C 1
ATOM 1372 O O . MET A 1 185 ? 15.085 10.969 -27.410 1.00 79.38 185 MET A O 1
ATOM 1376 N N . LEU A 1 186 ? 15.498 9.677 -25.635 1.00 79.12 186 LEU A N 1
ATOM 1377 C CA . LEU A 1 186 ? 16.784 10.301 -25.292 1.00 79.12 186 LEU A CA 1
ATOM 1378 C C . LEU A 1 186 ? 17.974 9.742 -26.091 1.00 79.12 186 LEU A C 1
ATOM 1380 O O . LEU A 1 186 ? 19.076 10.277 -25.983 1.00 79.12 186 LEU A O 1
ATOM 1384 N N . ALA A 1 187 ? 17.783 8.626 -26.798 1.00 74.88 187 ALA A N 1
ATOM 1385 C CA . ALA A 1 187 ? 18.806 7.997 -27.630 1.00 74.88 187 ALA A CA 1
ATOM 1386 C C . ALA A 1 187 ? 18.760 8.465 -29.097 1.00 74.88 187 ALA A C 1
ATOM 1388 O O . ALA A 1 187 ? 19.687 8.154 -29.846 1.00 74.88 187 ALA A O 1
ATOM 1389 N N . GLU A 1 188 ? 17.696 9.176 -29.482 1.00 55.16 188 GLU A N 1
ATOM 1390 C CA . GLU A 1 188 ? 17.551 9.907 -30.750 1.00 55.16 188 GLU A CA 1
ATOM 1391 C C . GLU A 1 188 ? 18.128 11.325 -30.635 1.00 55.16 188 GLU A C 1
ATOM 1393 O O . GLU A 1 188 ? 18.754 11.773 -31.624 1.00 55.16 188 GLU A O 1
#

Organism: NCBI:txid1872699

Radius of gyration: 24.09 Å; Cα contacts (8 Å, |Δi|>4): 133; chains: 1; bounding box: 79×46×59 Å

Foldseek 3Di:
DDDDDDPPPPPPPPPPPDDPLAPPDFDPLVVVLVVVLVVVLCVVQLVLLLVLVCVLVVHHSVVVSVVVVVVVVVVVVVVVVVVVVVRCVSVVNDDDDPPDDDDPPDPPPCLLVVLVVLLVVLVVLLVVLVVLLSVLSNQCSNCVSPVDPVSDDPVSVVSNVSNVVSSSSNSSSVSCNVSVVVSVVVVD

Secondary structure (DSSP, 8-state):
----------------------SSPS-HHHHHHHHHHHHHHHHHHHHHHHHHHHHHHTS-HHHHHHHHHHHHHHHHHHHHHHHHHHHHHHTT-S-------------TTTHHHHHHHHHHHHHHHHHHHHHHHHHHHHHHHHHHHTT-GGG--HHHHHHHHHHHHHHHHHHHHHHHHHHHHHHHHHH-

Sequence (188 aa):
MSAHAGHGLDARQPTATGGERRFPAYGPVDAVLGYVLFYVVVTRATPTATAVLADVLDVSRSLVGLGLALFLWFVLLMTAIEQVRRQLGALGVGVYSNPGRWKWALPAEPRALVFLVVALLGGVVAAWTFESAVETAVALIPVVARPDVAAFDVDAALVMAVFFVAFGLASAALDRLVVDGARTMLAE